Protein AF-A0A935GY63-F1 (afdb_monomer_lite)

Foldseek 3Di:
DDPVVVVVVLVVVLVVQVVVPDDPVNSVLVVLVLVLLVVLVVCCDPPNVDDRPQDDDPQLGNVNLVVDFFPRSQVSPQVSLVVQCPDDDPSVVSSPVPGDPRPGTPDPDDPDDPDFKDKFFDCDAPHDADDPPRHDDPVSCPVVCVQCPPVDNVPHDWCDDPVRQVTRIDMDGPVRQVPDDVSDPPDDRDDHPVVVDVVPDDDPVVVVVRVVRVVVVVVVVVVVVVVVVVVVVVVD

Structure (mmCIF, N/CA/C/O backbone):
data_AF-A0A935GY63-F1
#
_entry.id   AF-A0A935GY63-F1
#
loop_
_atom_site.group_PDB
_atom_site.id
_atom_site.type_symbol
_atom_site.label_atom_id
_atom_site.label_alt_id
_atom_site.label_comp_id
_atom_site.label_asym_id
_atom_site.label_entity_id
_atom_site.label_seq_id
_atom_site.pdbx_PDB_ins_code
_atom_site.Cartn_x
_atom_site.Cartn_y
_atom_site.Cartn_z
_atom_site.occupancy
_atom_site.B_iso_or_equiv
_atom_site.auth_seq_id
_atom_site.auth_comp_id
_atom_site.auth_asym_id
_atom_site.auth_atom_id
_atom_site.pdbx_PDB_model_num
ATOM 1 N N . MET A 1 1 ? -7.813 -18.257 29.165 1.00 52.38 1 MET A N 1
ATOM 2 C CA . MET A 1 1 ? -6.897 -17.808 28.090 1.00 52.38 1 MET A CA 1
ATOM 3 C C . MET A 1 1 ? -5.517 -17.617 28.694 1.00 52.38 1 MET A C 1
ATOM 5 O O . MET A 1 1 ? -5.443 -17.049 29.773 1.00 52.38 1 MET A O 1
ATOM 9 N N . ASN A 1 2 ? -4.458 -18.117 28.053 1.00 83.12 2 ASN A N 1
ATOM 10 C CA . ASN A 1 2 ? -3.075 -17.917 28.500 1.00 83.12 2 ASN A CA 1
ATOM 11 C C . ASN A 1 2 ? -2.562 -16.557 27.985 1.00 83.12 2 ASN A C 1
ATOM 13 O O . ASN A 1 2 ? -2.803 -16.222 26.823 1.00 83.12 2 ASN A O 1
ATOM 17 N N . SER A 1 3 ? -1.858 -15.791 28.822 1.00 76.19 3 SER A N 1
ATOM 18 C CA . SER A 1 3 ? -1.257 -14.495 28.476 1.00 76.19 3 SER A CA 1
ATOM 19 C C . SER A 1 3 ? -0.388 -14.570 27.218 1.00 76.19 3 SER A C 1
ATOM 21 O O . SER A 1 3 ? -0.461 -13.683 26.370 1.00 76.19 3 SER A O 1
ATOM 23 N N . ALA A 1 4 ? 0.351 -15.670 27.034 1.00 80.50 4 ALA A N 1
ATOM 24 C CA . ALA A 1 4 ? 1.165 -15.898 25.839 1.00 80.50 4 ALA A CA 1
ATOM 25 C C . ALA A 1 4 ? 0.331 -15.883 24.543 1.00 80.50 4 ALA A C 1
ATOM 27 O O . ALA A 1 4 ? 0.737 -15.301 23.542 1.00 80.50 4 ALA A O 1
ATOM 28 N N . THR A 1 5 ? -0.877 -16.454 24.572 1.00 83.38 5 THR A N 1
ATOM 29 C CA . THR A 1 5 ? -1.778 -16.496 23.411 1.00 83.38 5 THR A CA 1
ATOM 30 C C . THR A 1 5 ? -2.315 -15.109 23.051 1.00 83.38 5 THR A C 1
ATOM 32 O O . THR A 1 5 ? -2.510 -14.815 21.875 1.00 83.38 5 THR A O 1
ATOM 35 N N . ILE A 1 6 ? -2.555 -14.246 24.043 1.00 79.50 6 ILE A N 1
ATOM 36 C CA . ILE A 1 6 ? -3.022 -12.870 23.814 1.00 79.50 6 ILE A CA 1
ATOM 37 C C . ILE A 1 6 ? -1.896 -12.031 23.210 1.00 79.50 6 ILE A C 1
ATOM 39 O O . ILE A 1 6 ? -2.112 -11.366 22.200 1.00 79.50 6 ILE A O 1
ATOM 43 N N . VAL A 1 7 ? -0.689 -12.122 23.775 1.00 77.88 7 VAL A N 1
ATOM 44 C CA . VAL A 1 7 ? 0.498 -11.429 23.252 1.00 77.88 7 VAL A CA 1
ATOM 45 C C . VAL A 1 7 ? 0.754 -11.826 21.802 1.00 77.88 7 VAL A C 1
ATOM 47 O O . VAL A 1 7 ? 0.967 -10.960 20.961 1.00 77.88 7 VAL A O 1
ATOM 50 N N . GLN A 1 8 ? 0.659 -13.117 21.487 1.00 77.00 8 GLN A N 1
ATOM 51 C CA . GLN A 1 8 ? 0.871 -13.599 20.126 1.00 77.00 8 GLN A CA 1
ATOM 52 C C . GLN A 1 8 ? -0.201 -13.096 19.149 1.00 77.00 8 GLN A C 1
ATOM 54 O O . GLN A 1 8 ? 0.125 -12.721 18.027 1.00 77.00 8 GLN A O 1
ATOM 59 N N . LYS A 1 9 ? -1.468 -13.008 19.576 1.00 77.19 9 LYS A N 1
ATOM 60 C CA . LYS A 1 9 ? -2.530 -12.394 18.762 1.00 77.19 9 LYS A CA 1
ATOM 61 C C . LYS A 1 9 ? -2.261 -10.914 18.491 1.00 77.19 9 LYS A C 1
ATOM 63 O O . LYS A 1 9 ? -2.368 -10.491 17.345 1.00 77.19 9 LYS A O 1
ATOM 68 N N . LEU A 1 10 ? -1.889 -10.149 19.517 1.00 79.62 10 LEU A N 1
ATOM 69 C CA . LEU A 1 10 ? -1.555 -8.729 19.369 1.00 79.62 10 LEU A CA 1
ATOM 70 C C . LEU A 1 10 ? -0.348 -8.527 18.447 1.00 79.62 10 LEU A C 1
ATOM 72 O O . LEU A 1 10 ? -0.366 -7.631 17.611 1.00 79.62 10 LEU A O 1
ATOM 76 N N . TRP A 1 11 ? 0.669 -9.382 18.552 1.00 77.75 11 TRP A N 1
ATOM 77 C CA . TRP A 1 11 ? 1.828 -9.346 17.661 1.00 77.75 11 TRP A CA 1
ATOM 78 C C . TRP A 1 11 ? 1.468 -9.639 16.205 1.00 77.75 11 TRP A C 1
ATOM 80 O O . TRP A 1 11 ? 1.955 -8.955 15.308 1.00 77.75 11 TRP A O 1
ATOM 90 N N . ASN A 1 12 ? 0.586 -10.609 15.958 1.00 79.06 12 ASN A N 1
ATOM 91 C CA . ASN A 1 12 ? 0.153 -10.931 14.600 1.00 79.06 12 ASN A CA 1
ATOM 92 C C . ASN A 1 12 ? -0.565 -9.747 13.935 1.00 79.06 12 ASN A C 1
ATOM 94 O O . ASN A 1 12 ? -0.265 -9.437 12.787 1.00 79.06 12 ASN A O 1
ATOM 98 N N . TYR A 1 13 ? -1.454 -9.051 14.653 1.00 80.12 13 TYR A N 1
ATOM 99 C CA . TYR A 1 13 ? -2.113 -7.851 14.121 1.00 80.12 13 TYR A CA 1
ATOM 100 C C . TYR A 1 13 ? -1.140 -6.689 13.910 1.00 80.12 13 TYR A C 1
ATOM 102 O O . TYR A 1 13 ? -1.221 -6.011 12.888 1.00 80.12 13 TYR A O 1
ATOM 110 N N . CYS A 1 14 ? -0.190 -6.494 14.830 1.00 79.56 14 CYS A N 1
ATOM 111 C CA . CYS A 1 14 ? 0.855 -5.483 14.681 1.00 79.56 14 CYS A CA 1
ATOM 112 C C . CYS A 1 14 ? 1.678 -5.696 13.406 1.00 79.56 14 CYS A C 1
ATOM 114 O O . CYS A 1 14 ? 1.976 -4.731 12.712 1.00 79.56 14 CYS A O 1
ATOM 116 N N . ASN A 1 15 ? 2.040 -6.945 13.090 1.00 75.12 15 ASN A N 1
ATOM 117 C CA . ASN A 1 15 ? 2.813 -7.253 11.886 1.00 75.12 15 ASN A CA 1
ATOM 118 C C . ASN A 1 15 ? 2.034 -6.906 10.612 1.00 75.12 15 ASN A C 1
ATOM 120 O O . ASN A 1 15 ? 2.590 -6.253 9.740 1.00 75.12 15 ASN A O 1
ATOM 124 N N . VAL A 1 16 ? 0.747 -7.266 10.544 1.00 78.94 16 VAL A N 1
ATOM 125 C CA . VAL A 1 16 ? -0.109 -6.943 9.388 1.00 78.94 16 VAL A CA 1
ATOM 126 C C . VAL A 1 16 ? -0.205 -5.431 9.179 1.00 78.94 16 VAL A C 1
ATOM 128 O O . VAL A 1 16 ? 0.023 -4.945 8.080 1.00 78.94 16 VAL A O 1
ATOM 131 N N . LEU A 1 17 ? -0.481 -4.672 10.243 1.00 79.38 17 LEU A N 1
ATOM 132 C CA . LEU A 1 17 ? -0.617 -3.215 10.145 1.00 79.38 17 LEU A CA 1
ATOM 133 C C . LEU A 1 17 ? 0.713 -2.515 9.849 1.00 79.38 17 LEU A C 1
ATOM 135 O O . LEU A 1 17 ? 0.730 -1.478 9.188 1.00 79.38 17 LEU A O 1
ATOM 139 N N . ARG A 1 18 ? 1.831 -3.079 10.312 1.00 75.69 18 ARG A N 1
ATOM 140 C CA . ARG A 1 18 ? 3.169 -2.593 9.969 1.00 75.69 18 ARG A CA 1
ATOM 141 C C . ARG A 1 18 ? 3.459 -2.755 8.484 1.00 75.69 18 ARG A C 1
ATOM 143 O O . ARG A 1 18 ? 4.036 -1.852 7.885 1.00 75.69 18 ARG A O 1
ATOM 150 N N . ASP A 1 19 ? 3.058 -3.878 7.900 1.00 74.62 19 ASP A N 1
ATOM 151 C CA . ASP A 1 19 ? 3.220 -4.112 6.466 1.00 74.62 19 ASP A CA 1
ATOM 152 C C . ASP A 1 19 ? 2.350 -3.128 5.641 1.00 74.62 19 ASP A C 1
ATOM 154 O O . ASP A 1 19 ? 2.748 -2.736 4.546 1.00 74.62 19 ASP A O 1
ATOM 158 N N . ASP A 1 20 ? 1.249 -2.622 6.218 1.00 70.94 20 ASP A N 1
ATOM 159 C CA . ASP A 1 20 ? 0.422 -1.518 5.689 1.00 70.94 20 ASP A CA 1
ATOM 160 C C . ASP A 1 20 ? 0.958 -0.100 6.032 1.00 70.94 20 ASP A C 1
ATOM 162 O O . ASP A 1 20 ? 0.299 0.915 5.776 1.00 70.94 20 ASP A O 1
ATOM 166 N N . GLY A 1 21 ? 2.164 -0.001 6.603 1.00 77.06 21 GLY A N 1
ATOM 167 C CA . GLY A 1 21 ? 2.875 1.259 6.853 1.00 77.06 21 GLY A CA 1
ATOM 168 C C . GLY A 1 21 ? 2.685 1.880 8.242 1.00 77.06 21 GLY A C 1
ATOM 169 O O . GLY A 1 21 ? 3.182 2.981 8.478 1.00 77.06 21 GLY A O 1
ATOM 170 N N . MET A 1 22 ? 2.004 1.209 9.177 1.00 84.44 22 MET A N 1
ATOM 171 C CA . MET A 1 22 ? 1.833 1.701 10.551 1.00 84.44 22 MET A CA 1
ATOM 172 C C . MET A 1 22 ? 3.095 1.471 11.399 1.00 84.44 22 MET A C 1
ATOM 174 O O . MET A 1 22 ? 3.629 0.362 11.460 1.00 84.44 22 MET A O 1
ATOM 178 N N . SER A 1 23 ? 3.566 2.495 12.120 1.00 86.56 23 SER A N 1
ATOM 179 C CA . SER A 1 23 ? 4.679 2.314 13.059 1.00 86.56 23 SER A CA 1
ATOM 180 C C . SER A 1 23 ? 4.245 1.534 14.310 1.00 86.56 23 SER A C 1
ATOM 182 O O . SER A 1 23 ? 3.070 1.507 14.675 1.00 86.56 23 SER A O 1
ATOM 184 N N . TYR A 1 24 ? 5.194 0.921 15.028 1.00 83.12 24 TYR A N 1
ATOM 185 C CA . TYR A 1 24 ? 4.882 0.245 16.298 1.00 83.12 24 TYR A CA 1
ATOM 186 C C . TYR A 1 24 ? 4.292 1.212 17.340 1.00 83.12 24 TYR A C 1
ATOM 188 O O . TYR A 1 24 ? 3.395 0.837 18.093 1.00 83.12 24 TYR A O 1
ATOM 196 N N . GLY A 1 25 ? 4.776 2.460 17.368 1.00 87.25 25 GLY A N 1
ATOM 197 C CA . GLY A 1 25 ? 4.253 3.501 18.254 1.00 87.25 25 GLY A CA 1
ATOM 198 C C . GLY A 1 25 ? 2.790 3.820 17.948 1.00 87.25 25 GLY A C 1
ATOM 199 O O . GLY A 1 25 ? 1.959 3.777 18.854 1.00 87.25 25 GLY A O 1
ATOM 200 N N . ASP A 1 26 ? 2.470 4.029 16.668 1.00 89.00 26 ASP A N 1
ATOM 201 C CA . ASP A 1 26 ? 1.095 4.273 16.219 1.00 89.00 26 ASP A CA 1
ATOM 202 C C . ASP A 1 26 ? 0.190 3.070 16.524 1.00 89.00 26 ASP A C 1
ATOM 204 O O . ASP A 1 26 ? -0.928 3.242 17.001 1.00 89.00 26 ASP A O 1
ATOM 208 N N . TYR A 1 27 ? 0.676 1.839 16.325 1.00 87.19 27 TYR A N 1
ATOM 209 C CA . TYR A 1 27 ? -0.084 0.629 16.647 1.00 87.19 27 TYR A CA 1
ATOM 210 C C . TYR A 1 27 ? -0.472 0.563 18.128 1.00 87.19 27 TYR A C 1
ATOM 212 O O . TYR A 1 27 ? -1.633 0.309 18.456 1.00 87.19 27 TYR A O 1
ATOM 220 N N . VAL A 1 28 ? 0.484 0.804 19.030 1.00 88.31 28 VAL A N 1
ATOM 221 C CA . VAL A 1 28 ? 0.224 0.803 20.477 1.00 88.31 28 VAL A CA 1
ATOM 222 C C . VAL A 1 28 ? -0.749 1.920 20.857 1.00 88.31 28 VAL A C 1
ATOM 224 O O . VAL A 1 28 ? -1.636 1.693 21.683 1.00 88.31 28 VAL A O 1
ATOM 227 N N . GLU A 1 29 ? -0.635 3.095 20.239 1.00 90.19 29 GLU A N 1
ATOM 228 C CA . GLU A 1 29 ? -1.560 4.214 20.439 1.00 90.19 29 GLU A CA 1
ATOM 229 C C . GLU A 1 29 ? -2.996 3.841 20.022 1.00 90.19 29 GLU A C 1
ATOM 231 O O . GLU A 1 29 ? -3.915 3.910 20.844 1.00 90.19 29 GLU A O 1
ATOM 236 N N . GLN A 1 30 ? -3.193 3.336 18.797 1.00 91.19 30 GLN A N 1
ATOM 237 C CA . GLN A 1 30 ? -4.517 2.928 18.303 1.00 91.19 30 GLN A CA 1
ATOM 238 C C . GLN A 1 30 ? -5.116 1.783 19.125 1.00 91.19 30 GLN A C 1
ATOM 240 O O . GLN A 1 30 ? -6.302 1.799 19.466 1.00 91.19 30 GLN A O 1
ATOM 245 N N . LEU A 1 31 ? -4.294 0.796 19.491 1.00 90.44 31 LEU A N 1
ATOM 246 C CA . LEU A 1 31 ? -4.718 -0.305 20.348 1.00 90.44 31 LEU A CA 1
ATOM 247 C C . LEU A 1 31 ? -5.168 0.207 21.721 1.00 90.44 31 LEU A C 1
ATOM 249 O O . LEU A 1 31 ? -6.168 -0.272 22.249 1.00 90.44 31 LEU A O 1
ATOM 253 N N . THR A 1 32 ? -4.473 1.196 22.284 1.00 90.75 32 THR A N 1
ATOM 254 C CA . THR A 1 32 ? -4.827 1.795 23.578 1.00 90.75 32 THR A CA 1
ATOM 255 C C . THR A 1 32 ? -6.200 2.463 23.521 1.00 90.75 32 THR A C 1
ATOM 257 O O . THR A 1 32 ? -7.024 2.232 24.408 1.00 90.75 32 THR A O 1
ATOM 260 N N . TYR A 1 33 ? -6.491 3.221 22.460 1.00 92.88 33 TYR A N 1
ATOM 261 C CA . TYR A 1 33 ? -7.804 3.839 22.261 1.00 92.88 33 TYR A CA 1
ATOM 262 C C . TYR A 1 33 ? -8.919 2.801 22.141 1.00 92.88 33 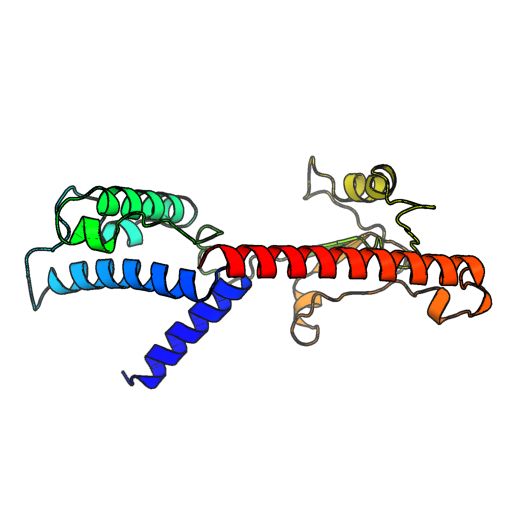TYR A C 1
ATOM 264 O O . TYR A 1 33 ? -9.913 2.870 22.867 1.00 92.88 33 TYR A O 1
ATOM 272 N N . LEU A 1 34 ? -8.741 1.797 21.280 1.00 92.00 34 LEU A N 1
ATOM 273 C CA . LEU A 1 34 ? -9.730 0.737 21.079 1.00 92.00 34 LEU A CA 1
ATOM 274 C C . LEU A 1 34 ? -9.955 -0.088 22.351 1.00 92.00 34 LEU A C 1
ATOM 276 O O . LEU A 1 34 ? -11.099 -0.394 22.690 1.00 92.00 34 LEU A O 1
ATOM 280 N N . LEU A 1 35 ? -8.891 -0.408 23.093 1.00 90.50 35 LEU A N 1
ATOM 281 C CA . LEU A 1 35 ? -8.996 -1.101 24.376 1.00 90.50 35 LEU A CA 1
ATOM 282 C C . LEU A 1 35 ? -9.742 -0.261 25.405 1.00 90.50 35 LEU A C 1
ATOM 284 O O . LEU A 1 35 ? -10.589 -0.802 26.111 1.00 90.50 35 LEU A O 1
ATOM 288 N N . PHE A 1 36 ? -9.487 1.046 25.472 1.00 91.38 36 PHE A N 1
ATOM 289 C CA . PHE A 1 36 ? -10.216 1.926 26.378 1.00 91.38 36 PHE A CA 1
ATOM 290 C C . PHE A 1 36 ? -11.718 1.926 26.070 1.00 91.38 36 PHE A C 1
ATOM 292 O O . PHE A 1 36 ? -12.531 1.736 26.977 1.00 91.38 36 PHE A O 1
ATOM 299 N N . LEU A 1 37 ? -12.090 2.065 24.792 1.00 89.94 37 LEU A N 1
ATOM 300 C CA . LEU A 1 37 ? -13.485 2.003 24.347 1.00 89.94 37 LEU A CA 1
ATOM 301 C C . LEU A 1 37 ? -14.126 0.653 24.682 1.00 89.94 37 LEU A C 1
ATOM 303 O O . LEU A 1 37 ? -15.223 0.609 25.242 1.00 89.94 37 LEU A O 1
ATOM 307 N N . LYS A 1 38 ? -13.424 -0.453 24.408 1.00 90.25 38 LYS A N 1
ATOM 308 C CA . LYS A 1 38 ? -13.911 -1.800 24.719 1.00 90.25 38 LYS A CA 1
ATOM 309 C C . LYS A 1 38 ? -14.070 -2.019 26.219 1.00 90.25 38 LYS A C 1
ATOM 311 O O . LYS A 1 38 ? -15.049 -2.627 26.639 1.00 90.25 38 LYS A O 1
ATOM 316 N N . MET A 1 39 ? -13.127 -1.540 27.027 1.00 89.25 39 MET A N 1
ATOM 317 C CA . MET A 1 39 ? -13.174 -1.646 28.485 1.00 89.25 39 MET A CA 1
ATOM 318 C C . MET A 1 39 ? -14.311 -0.816 29.081 1.00 89.25 39 MET A C 1
ATOM 320 O O . MET A 1 39 ? -14.962 -1.270 30.022 1.00 89.25 39 MET A O 1
ATOM 324 N N . ALA A 1 40 ? -14.553 0.387 28.553 1.00 87.19 40 ALA A N 1
ATOM 325 C CA . ALA A 1 40 ? -15.689 1.215 28.947 1.00 87.19 40 ALA A CA 1
ATOM 326 C C . ALA A 1 40 ? -17.020 0.499 28.662 1.00 87.19 40 ALA A C 1
ATOM 328 O O . ALA A 1 40 ? -17.887 0.454 29.534 1.00 87.19 40 ALA A O 1
ATOM 329 N N . ASP A 1 41 ? -17.135 -0.124 27.487 1.00 88.44 41 ASP A N 1
ATOM 330 C CA . ASP A 1 41 ? -18.283 -0.943 27.096 1.00 88.44 41 ASP A CA 1
ATOM 331 C C . ASP A 1 41 ? -18.458 -2.171 28.004 1.00 88.44 41 ASP A C 1
ATOM 333 O O . ASP A 1 41 ? -19.505 -2.299 28.630 1.00 88.44 41 ASP A O 1
ATOM 337 N N . GLU A 1 42 ? -17.423 -3.002 28.197 1.00 88.31 42 GLU A N 1
ATOM 338 C CA . GLU A 1 42 ? -17.474 -4.180 29.092 1.00 88.31 42 GLU A CA 1
ATOM 339 C C . GLU A 1 42 ? -17.941 -3.816 30.507 1.00 88.31 42 GLU A C 1
ATOM 341 O O . GLU A 1 42 ? -18.800 -4.483 31.076 1.00 88.31 42 GLU A O 1
ATOM 346 N N . ARG A 1 43 ? -17.412 -2.727 31.082 1.00 87.25 43 ARG A N 1
ATOM 347 C CA . ARG A 1 43 ? -17.782 -2.281 32.436 1.00 87.25 43 ARG A CA 1
ATOM 348 C C . ARG A 1 43 ? -19.223 -1.793 32.531 1.00 87.25 43 ARG A C 1
ATOM 350 O O . ARG A 1 43 ? -19.802 -1.858 33.616 1.00 87.25 43 ARG A O 1
ATOM 357 N N . SER A 1 44 ? -19.780 -1.291 31.432 1.00 85.88 44 SER A N 1
ATOM 358 C CA . SER A 1 44 ? -21.178 -0.862 31.370 1.00 85.88 44 SER A CA 1
ATOM 359 C C . SER A 1 44 ? -22.159 -2.031 31.264 1.00 85.88 44 SER A C 1
ATOM 361 O O . SER A 1 44 ? -23.320 -1.891 31.643 1.00 85.88 44 SER A O 1
ATOM 363 N N . GLN A 1 45 ? -21.686 -3.195 30.813 1.00 82.44 45 GLN A N 1
ATOM 364 C CA . GLN A 1 45 ? -22.483 -4.408 30.682 1.00 82.44 45 GLN A CA 1
ATOM 365 C C . GLN A 1 45 ? -22.488 -5.240 31.984 1.00 82.44 45 GLN A C 1
ATOM 367 O O . GLN A 1 45 ? -21.643 -5.055 32.875 1.00 82.44 45 GLN A O 1
ATOM 372 N N . PRO A 1 46 ? -23.442 -6.178 32.137 1.00 81.75 46 PRO A N 1
ATOM 373 C CA . PRO A 1 46 ? -23.392 -7.177 33.200 1.00 81.75 46 PRO A CA 1
ATOM 374 C C . PRO A 1 46 ? -22.088 -7.993 33.133 1.00 81.75 46 PRO A C 1
ATOM 376 O O . PRO A 1 46 ? -21.658 -8.346 32.036 1.00 81.75 46 PRO A O 1
ATOM 379 N N . PRO A 1 47 ? -21.468 -8.351 34.274 1.00 84.44 47 PRO A N 1
ATOM 380 C CA . PRO A 1 47 ? -21.969 -8.252 35.651 1.00 84.44 47 PRO A CA 1
ATOM 381 C C . PRO A 1 47 ? -21.719 -6.910 36.357 1.00 84.44 47 PRO A C 1
ATOM 383 O O . PRO A 1 47 ? -22.236 -6.710 37.454 1.00 84.44 47 PRO A O 1
ATOM 386 N N . TRP A 1 48 ? -20.929 -5.999 35.784 1.00 83.38 48 TRP A N 1
ATOM 387 C CA . TRP A 1 48 ? -20.480 -4.796 36.498 1.00 83.38 48 TRP A CA 1
ATOM 388 C C . TRP A 1 48 ? -21.511 -3.668 36.488 1.00 83.38 48 TRP A C 1
ATOM 390 O O . TRP A 1 48 ? -21.661 -2.997 37.507 1.00 83.38 48 TRP A O 1
ATOM 400 N N . SER A 1 49 ? -22.226 -3.483 35.370 1.00 84.94 49 SER A N 1
ATOM 401 C CA . SER A 1 49 ? -23.301 -2.485 35.203 1.00 84.94 49 SER A CA 1
ATOM 402 C C . SER A 1 49 ? -22.918 -1.074 35.681 1.00 84.94 49 SER A C 1
ATOM 404 O O . SER A 1 49 ? -23.717 -0.368 36.298 1.00 84.94 49 SER A O 1
ATOM 406 N N . GLN A 1 50 ? -21.663 -0.673 35.460 1.00 84.56 50 GLN A N 1
ATOM 407 C CA . GLN A 1 50 ? -21.147 0.619 35.906 1.00 84.56 50 GLN A CA 1
ATOM 408 C C . GLN A 1 50 ? -21.537 1.736 34.929 1.00 84.56 50 GLN A C 1
ATOM 410 O O . GLN A 1 50 ? -21.644 1.492 33.727 1.00 84.56 50 GLN A O 1
ATOM 415 N N . PRO A 1 51 ? -21.691 2.986 35.402 1.00 77.25 51 PRO A N 1
ATOM 416 C CA . PRO A 1 51 ? -21.834 4.127 34.508 1.00 77.25 51 PRO A CA 1
ATOM 417 C C . PRO A 1 51 ? -20.643 4.198 33.546 1.00 77.25 51 PRO A C 1
ATOM 419 O O . PRO A 1 51 ? -19.489 4.166 33.986 1.00 77.25 51 PRO A O 1
ATOM 422 N N . SER A 1 52 ? -20.919 4.280 32.242 1.00 75.81 52 SER A N 1
ATOM 423 C CA . SER A 1 52 ? -19.859 4.409 31.242 1.00 75.81 52 SER A CA 1
ATOM 424 C C . SER A 1 52 ? -19.054 5.688 31.507 1.00 75.81 52 SER A C 1
ATOM 426 O O . SER A 1 52 ? -19.650 6.755 31.675 1.00 75.81 52 SER A O 1
ATOM 428 N N . PRO A 1 53 ? -17.710 5.613 31.541 1.00 70.44 53 PRO A N 1
ATOM 429 C CA . PRO A 1 53 ? -16.857 6.778 31.733 1.00 70.44 53 PRO A CA 1
ATOM 430 C C . PRO A 1 53 ? -16.809 7.690 30.505 1.00 70.44 53 PRO A C 1
ATOM 432 O O . PRO A 1 53 ? -16.187 8.740 30.601 1.00 70.44 53 PRO A O 1
ATOM 435 N N . ILE A 1 54 ? -17.408 7.291 29.376 1.00 72.69 54 ILE A N 1
ATOM 436 C CA . ILE A 1 54 ? -17.512 8.087 28.150 1.00 72.69 54 ILE A CA 1
ATOM 437 C C . ILE A 1 54 ? -18.739 9.005 28.291 1.00 72.69 54 ILE A C 1
ATOM 439 O O . ILE A 1 54 ? -19.872 8.521 28.193 1.00 72.69 54 ILE A O 1
ATOM 443 N N . PRO A 1 55 ? -18.551 10.308 28.572 1.00 62.88 55 PRO A N 1
ATOM 444 C CA . PRO A 1 55 ? -19.652 11.221 28.787 1.00 62.88 55 PRO A CA 1
ATOM 445 C C . PRO A 1 55 ? -20.113 11.770 27.430 1.00 62.88 55 PRO A C 1
ATOM 447 O O . PRO A 1 55 ? -19.391 12.540 26.816 1.00 62.88 55 PRO A O 1
ATOM 450 N N . LEU A 1 56 ? -21.350 11.433 27.031 1.00 55.25 56 LEU A N 1
ATOM 451 C CA . LEU A 1 56 ? -22.148 12.083 25.961 1.00 55.25 56 LEU A CA 1
ATOM 452 C C . LEU A 1 56 ? -21.713 11.774 24.500 1.00 55.25 56 LEU A C 1
ATOM 454 O O . LEU A 1 56 ? -20.573 11.390 24.272 1.00 55.25 56 LEU A O 1
ATOM 458 N N . PRO A 1 57 ? -22.548 12.047 23.462 1.00 56.44 57 PRO A N 1
ATOM 459 C CA . PRO A 1 57 ? -23.938 11.644 23.182 1.00 56.44 57 PRO A CA 1
ATOM 460 C C . PRO A 1 57 ? -24.014 10.241 22.511 1.00 56.44 57 PRO A C 1
ATOM 462 O O . PRO A 1 57 ? -22.992 9.640 22.200 1.00 56.44 57 PRO A O 1
ATOM 465 N N . LYS A 1 58 ? -25.219 9.690 22.264 1.00 65.00 58 LYS A N 1
ATOM 466 C CA . LYS A 1 58 ? -25.391 8.381 21.586 1.00 65.00 58 LYS A CA 1
ATOM 467 C C . LYS A 1 58 ? -24.583 8.314 20.277 1.00 65.00 58 LYS A C 1
ATOM 469 O O . LYS A 1 58 ? -24.771 9.175 19.421 1.00 65.00 58 LYS A O 1
ATOM 474 N N . GLY A 1 59 ? -23.780 7.262 20.097 1.00 77.88 59 GLY A N 1
ATOM 475 C CA . GLY A 1 59 ? -23.207 6.907 18.794 1.00 77.88 59 GLY A CA 1
ATOM 476 C C . GLY A 1 59 ? -21.694 7.057 18.620 1.00 77.88 59 GLY A C 1
ATOM 477 O O . GLY A 1 59 ? -21.259 6.906 17.491 1.00 77.88 59 GLY A O 1
ATOM 478 N N . PHE A 1 60 ? -20.906 7.315 19.668 1.00 86.94 60 PHE A N 1
ATOM 479 C CA . PHE A 1 60 ? -19.426 7.291 19.624 1.00 86.94 60 PHE A CA 1
ATOM 480 C C . PHE A 1 60 ? -18.834 6.274 20.619 1.00 86.94 60 PHE A C 1
ATOM 482 O O . PHE A 1 60 ? -17.768 6.468 21.198 1.00 86.94 60 PHE A O 1
ATOM 489 N N . ASP A 1 61 ? -19.579 5.199 20.869 1.00 87.44 61 ASP A N 1
ATOM 490 C CA . ASP A 1 61 ? -19.234 4.105 21.773 1.00 87.44 61 ASP A CA 1
ATOM 491 C C . ASP A 1 61 ? -18.761 2.860 21.004 1.00 87.44 61 ASP A C 1
ATOM 493 O O . ASP A 1 61 ? -18.795 2.800 19.772 1.00 87.44 61 ASP A O 1
ATOM 497 N N . TRP A 1 62 ? -18.313 1.839 21.735 1.00 90.75 62 TRP A N 1
ATOM 498 C CA . TRP A 1 62 ? -17.865 0.587 21.129 1.00 90.75 62 TRP A CA 1
ATOM 499 C C . TRP A 1 62 ? -18.931 -0.076 20.226 1.00 90.75 62 TRP A C 1
ATOM 501 O O . TRP A 1 62 ? -18.590 -0.445 19.099 1.00 90.75 62 TRP A O 1
ATOM 511 N N . PRO A 1 63 ? -20.219 -0.174 20.623 1.00 90.19 63 PRO A N 1
ATOM 512 C CA . PRO A 1 63 ? -21.266 -0.680 19.733 1.00 90.19 63 PRO A CA 1
ATOM 513 C C . PRO A 1 63 ? -21.413 0.110 18.427 1.00 90.19 63 PRO A C 1
ATOM 515 O O . PRO A 1 63 ? -21.632 -0.491 17.376 1.00 90.19 63 PRO A O 1
ATOM 518 N N . SER A 1 64 ? -21.270 1.439 18.461 1.00 90.06 64 SER A N 1
ATOM 519 C CA . SER A 1 64 ? -21.361 2.267 17.254 1.00 90.06 64 SER A CA 1
ATOM 520 C C . SER A 1 64 ? -20.247 1.988 16.243 1.00 90.06 64 SER A C 1
ATOM 522 O O . SER A 1 64 ? -20.507 2.032 15.041 1.00 90.06 64 SER A O 1
ATOM 524 N N . LEU A 1 65 ? -19.039 1.648 16.714 1.00 90.00 65 LEU A N 1
ATOM 525 C CA . LEU A 1 65 ? -17.933 1.219 15.855 1.00 90.00 65 LEU A CA 1
ATOM 526 C C . LEU A 1 65 ? -18.245 -0.134 15.214 1.00 90.00 65 LEU A C 1
ATOM 528 O O . LEU A 1 65 ? -18.121 -0.278 14.004 1.00 90.00 65 LEU A O 1
ATOM 532 N N . LEU A 1 66 ? -18.727 -1.105 15.994 1.00 89.25 66 LEU A N 1
ATOM 533 C CA . LEU A 1 66 ? -19.078 -2.432 15.472 1.00 89.25 66 LEU A CA 1
ATOM 534 C C . LEU A 1 66 ? -20.227 -2.412 14.452 1.00 89.25 66 LEU A C 1
ATOM 536 O O . LEU A 1 66 ? -20.356 -3.340 13.658 1.00 89.25 66 LEU A O 1
ATOM 540 N N . ALA A 1 67 ? -21.064 -1.375 14.468 1.00 88.69 67 ALA A N 1
ATOM 541 C CA . ALA A 1 67 ? -22.163 -1.202 13.523 1.00 88.69 67 ALA A CA 1
ATOM 542 C C . ALA A 1 67 ? -21.729 -0.640 12.151 1.00 88.69 67 ALA A C 1
ATOM 544 O O . ALA A 1 67 ? -22.591 -0.388 11.304 1.00 88.69 67 ALA A O 1
ATOM 545 N N . LYS A 1 68 ? -20.431 -0.385 11.938 1.00 87.81 68 LYS A N 1
ATOM 546 C CA . LYS A 1 68 ? -19.864 0.173 10.702 1.00 87.81 68 LYS A CA 1
ATOM 547 C C . LYS A 1 68 ? -18.783 -0.743 10.130 1.00 87.81 68 LYS A C 1
ATOM 549 O O . LYS A 1 68 ? -18.120 -1.470 10.862 1.00 87.81 68 LYS A O 1
ATOM 554 N N . ASP A 1 69 ? -18.564 -0.646 8.824 1.00 83.56 69 ASP A N 1
ATOM 555 C CA . ASP A 1 69 ? -17.513 -1.342 8.083 1.00 83.56 69 ASP A CA 1
ATOM 556 C C . ASP A 1 69 ? -16.862 -0.426 7.027 1.00 83.56 69 ASP A C 1
ATOM 558 O O . ASP A 1 69 ? -17.346 0.676 6.751 1.00 83.56 69 ASP A O 1
ATOM 562 N N . GLY A 1 70 ? -15.715 -0.857 6.487 1.00 82.56 70 GLY A N 1
ATOM 563 C CA . GLY A 1 70 ? -14.989 -0.157 5.420 1.00 82.56 70 GLY A CA 1
ATOM 564 C C . GLY A 1 70 ? -14.779 1.339 5.685 1.00 82.56 70 GLY A C 1
ATOM 565 O O . GLY A 1 70 ? -14.412 1.745 6.791 1.00 82.56 70 GLY A O 1
ATOM 566 N N . ASP A 1 71 ? -15.036 2.162 4.667 1.00 80.75 71 ASP A N 1
ATOM 567 C CA . ASP A 1 71 ? -14.892 3.625 4.712 1.00 80.75 71 ASP A CA 1
ATOM 568 C C . ASP A 1 71 ? -15.741 4.258 5.821 1.00 80.75 71 ASP A C 1
ATOM 570 O O . ASP A 1 71 ? -15.314 5.198 6.493 1.00 80.75 71 ASP A O 1
ATOM 574 N N . ALA A 1 72 ? -16.943 3.719 6.049 1.00 82.94 72 ALA A N 1
ATOM 575 C CA . ALA A 1 72 ? -17.845 4.231 7.068 1.00 82.94 72 ALA A CA 1
ATOM 576 C C . ALA A 1 72 ? -17.297 3.981 8.478 1.00 82.94 72 ALA A C 1
ATOM 578 O O . ALA A 1 72 ? -17.439 4.846 9.339 1.00 82.94 72 ALA A O 1
ATOM 579 N N . LEU A 1 73 ? -16.651 2.834 8.720 1.00 88.44 73 LEU A N 1
ATOM 580 C CA . LEU A 1 73 ? -15.957 2.560 9.982 1.00 88.44 73 LEU A CA 1
ATOM 581 C C . LEU A 1 73 ? -14.748 3.473 10.157 1.00 88.44 73 LEU A C 1
ATOM 583 O O . LEU A 1 73 ? -14.558 4.034 11.234 1.00 88.44 73 LEU A O 1
ATOM 587 N N . PHE A 1 74 ? -13.951 3.628 9.104 1.00 86.44 74 PHE A N 1
ATOM 588 C CA . PHE A 1 74 ? -12.755 4.461 9.125 1.00 86.44 74 PHE A CA 1
ATOM 589 C C . PHE A 1 74 ? -13.075 5.907 9.519 1.00 86.44 74 PHE A C 1
ATOM 591 O O . PHE A 1 74 ? -12.472 6.469 10.439 1.00 86.44 74 PHE A O 1
ATOM 598 N N . GLU A 1 75 ? -14.075 6.484 8.857 1.00 88.56 75 GLU A N 1
ATOM 599 C CA . GLU A 1 75 ? -14.521 7.848 9.110 1.00 88.56 75 GLU A CA 1
ATOM 600 C C . GLU A 1 75 ? -15.203 7.980 10.478 1.00 88.56 75 GLU A C 1
ATOM 602 O O . GLU A 1 75 ? -14.986 8.953 11.206 1.00 88.56 75 GLU A O 1
ATOM 607 N N . HIS A 1 76 ? -15.993 6.978 10.874 1.00 91.75 76 HIS A N 1
ATOM 608 C CA . HIS A 1 76 ? -16.639 6.962 12.186 1.00 91.75 76 HIS A CA 1
ATOM 609 C C . HIS A 1 76 ? -15.624 6.897 13.328 1.00 91.75 76 HIS A C 1
ATOM 611 O O . HIS A 1 76 ? -15.753 7.616 14.320 1.00 91.75 76 HIS A O 1
ATOM 617 N N . TYR A 1 77 ? -14.575 6.089 13.181 1.00 93.06 77 TYR A N 1
ATOM 618 C CA . TYR A 1 77 ? -13.495 6.001 14.156 1.00 93.06 77 TYR A CA 1
ATOM 619 C C . TYR A 1 77 ? -12.717 7.318 14.259 1.00 93.06 77 TYR A C 1
ATOM 621 O O . TYR A 1 77 ? -12.488 7.797 15.370 1.00 93.06 77 TYR A O 1
ATOM 629 N N . ARG A 1 78 ? -12.409 7.970 13.127 1.00 92.81 78 ARG A N 1
ATOM 630 C CA . ARG A 1 78 ? -11.797 9.312 13.116 1.00 92.81 78 ARG A CA 1
ATOM 631 C C . ARG A 1 78 ? -12.632 10.315 13.915 1.00 92.81 78 ARG A C 1
ATOM 633 O O . ARG A 1 78 ? -12.117 10.951 14.833 1.00 92.81 78 ARG A O 1
ATOM 640 N N . HIS A 1 79 ? -13.929 10.406 13.621 1.00 91.38 79 HIS A N 1
ATOM 641 C CA . HIS A 1 79 ? -14.839 11.288 14.353 1.00 91.38 79 HIS A CA 1
ATOM 642 C C . HIS A 1 79 ? -14.972 10.918 15.834 1.00 91.38 79 HIS A C 1
ATOM 644 O O . HIS A 1 79 ? -15.092 11.807 16.674 1.00 91.38 79 HIS A O 1
ATOM 650 N N . THR A 1 80 ? -14.928 9.627 16.169 1.00 92.00 80 THR A N 1
ATOM 651 C CA . THR A 1 80 ? -14.955 9.151 17.559 1.00 92.00 80 THR A CA 1
ATOM 652 C C . THR A 1 80 ? -13.764 9.701 18.342 1.00 92.00 80 THR A C 1
ATOM 654 O O . THR A 1 80 ? -13.959 10.313 19.390 1.00 92.00 80 THR A O 1
ATOM 657 N N . LEU A 1 81 ? -12.544 9.566 17.814 1.00 92.44 81 LEU A N 1
ATOM 658 C CA . LEU A 1 81 ? -11.336 10.088 18.461 1.00 92.44 81 LEU A CA 1
ATOM 659 C C . LEU A 1 81 ? -11.376 11.613 18.621 1.00 92.44 81 LEU A C 1
ATOM 661 O O . LEU A 1 81 ? -11.064 12.121 19.694 1.00 92.44 81 LEU A O 1
ATOM 665 N N . GLU A 1 82 ? -11.815 12.341 17.592 1.00 90.56 82 GLU A N 1
ATOM 666 C CA . GLU A 1 82 ? -11.931 13.805 17.639 1.00 90.56 82 GLU A CA 1
ATOM 667 C C . GLU A 1 82 ? -12.932 14.277 18.696 1.00 90.56 82 GLU A C 1
ATOM 669 O O . GLU A 1 82 ? -12.655 15.219 19.442 1.00 90.56 82 GLU A O 1
ATOM 674 N N . LYS A 1 83 ? -14.098 13.624 18.781 1.00 88.31 83 LYS A N 1
ATOM 675 C CA . LYS A 1 83 ? -15.126 13.971 19.768 1.00 88.31 83 LYS A CA 1
ATOM 676 C C . LYS A 1 83 ? -14.655 13.690 21.186 1.00 88.31 83 LYS A C 1
ATOM 678 O O . LYS A 1 83 ? -14.782 14.566 22.033 1.00 88.31 83 LYS A O 1
ATOM 683 N N . LEU A 1 84 ? -14.057 12.525 21.426 1.00 89.12 84 LEU A N 1
ATOM 684 C CA . LEU A 1 84 ? -13.522 12.173 22.742 1.00 89.12 84 LEU A CA 1
ATOM 685 C C . LEU A 1 84 ? -12.337 13.063 23.132 1.00 89.12 84 LEU A C 1
ATOM 687 O O . LEU A 1 84 ? -12.232 13.479 24.282 1.00 89.12 84 LEU A O 1
ATOM 691 N N . GLY A 1 85 ? -11.475 13.423 22.182 1.00 89.62 85 GLY A N 1
ATOM 692 C CA . GLY A 1 85 ? -10.358 14.335 22.423 1.00 89.62 85 GLY A CA 1
ATOM 693 C C . GLY A 1 85 ? -10.780 15.768 22.752 1.00 89.62 85 GLY A C 1
ATOM 694 O O . GLY A 1 85 ? -10.016 16.495 23.384 1.00 89.62 85 GLY A O 1
ATOM 695 N N . ALA A 1 86 ? -11.990 16.175 22.355 1.00 88.00 86 ALA A N 1
ATOM 696 C CA . ALA A 1 86 ? -12.567 17.478 22.681 1.00 88.00 86 ALA A CA 1
ATOM 697 C C . ALA A 1 86 ? -13.283 17.514 24.047 1.00 88.00 86 ALA A C 1
ATOM 699 O O . ALA A 1 86 ? -13.646 18.598 24.515 1.00 88.00 86 ALA A O 1
ATOM 700 N N . GLU A 1 87 ? -13.497 16.359 24.686 1.00 86.38 87 GLU A N 1
ATOM 701 C CA . GLU A 1 87 ? -14.153 16.280 25.990 1.00 86.38 87 GLU A CA 1
ATOM 702 C C . GLU A 1 87 ? -13.291 16.862 27.116 1.00 86.38 87 GLU A C 1
ATOM 704 O O . GLU A 1 87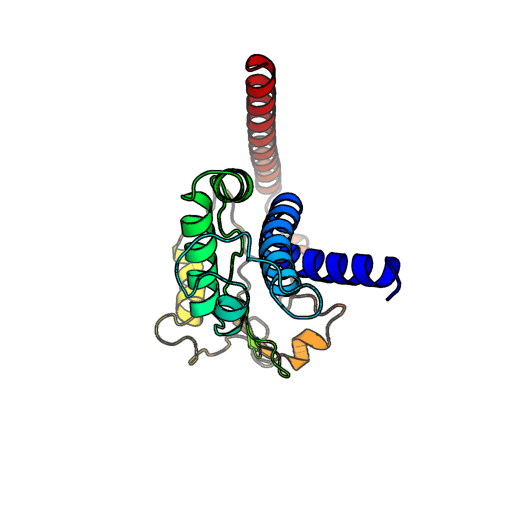 ? -12.072 16.995 27.023 1.00 86.38 87 GLU A O 1
ATOM 709 N N . LYS A 1 88 ? -13.934 17.212 28.232 1.00 84.56 88 LYS A N 1
ATOM 710 C CA . LYS A 1 88 ? -13.234 17.680 29.438 1.00 84.56 88 LYS A CA 1
ATOM 711 C C . LYS A 1 88 ? -12.923 16.521 30.386 1.00 84.56 88 LYS A C 1
ATOM 713 O O . LYS A 1 88 ? -13.549 15.466 30.359 1.00 84.56 88 LYS A O 1
ATOM 718 N N . GLY A 1 89 ? -11.976 16.748 31.294 1.00 85.88 89 GLY A N 1
ATOM 719 C CA . GLY A 1 89 ? -11.619 15.773 32.324 1.00 85.88 89 GLY A CA 1
ATOM 720 C C . GLY A 1 89 ? -10.806 14.603 31.769 1.00 85.88 89 GLY A C 1
ATOM 721 O O . GLY A 1 89 ? -10.006 14.770 30.854 1.00 85.88 89 GLY A O 1
ATOM 722 N N . MET A 1 90 ? -10.983 13.416 32.353 1.00 85.56 90 MET A N 1
ATOM 723 C CA . MET A 1 90 ? -10.141 12.248 32.066 1.00 85.56 90 MET A CA 1
ATOM 724 C C . MET A 1 90 ? -10.177 11.817 30.592 1.00 85.56 90 MET A C 1
ATOM 726 O O . MET A 1 90 ? -9.143 11.439 30.055 1.00 85.56 90 MET A O 1
ATOM 730 N N . ILE A 1 91 ? -11.332 11.895 29.926 1.00 86.19 91 ILE A N 1
ATOM 731 C CA . ILE A 1 91 ? -11.462 11.471 28.523 1.00 86.19 91 ILE A CA 1
ATOM 732 C C . ILE A 1 91 ? -10.656 12.379 27.593 1.00 86.19 91 ILE A C 1
ATOM 734 O O . ILE A 1 91 ? -9.852 11.874 26.814 1.00 86.19 91 ILE A O 1
ATOM 738 N N . GLY A 1 92 ? -10.765 13.700 27.748 1.00 85.19 92 GLY A N 1
ATOM 739 C CA . GLY A 1 92 ? -9.949 14.646 26.983 1.00 85.19 92 GLY A CA 1
ATOM 740 C C . GLY A 1 92 ? -8.447 14.515 27.232 1.00 85.19 92 GLY A C 1
ATOM 741 O O . GLY A 1 92 ? -7.653 14.820 26.350 1.00 85.19 92 GLY A O 1
ATOM 742 N N . LEU A 1 93 ? -8.033 14.033 28.411 1.00 86.94 93 LEU A N 1
ATOM 743 C CA . LEU A 1 93 ? -6.622 13.740 28.688 1.00 86.94 93 LEU A CA 1
ATOM 744 C C . LEU A 1 93 ? -6.133 12.480 27.961 1.00 86.94 93 LEU A C 1
ATOM 746 O O . LEU A 1 93 ? -4.995 12.455 27.508 1.00 86.94 93 LEU A O 1
ATOM 750 N N . ILE A 1 94 ? -6.974 11.447 27.846 1.00 86.69 94 ILE A N 1
ATOM 751 C CA . ILE A 1 94 ? -6.624 10.176 27.189 1.00 86.69 94 ILE A CA 1
ATOM 752 C C . ILE A 1 94 ? -6.640 10.319 25.665 1.00 86.69 94 ILE A C 1
ATOM 754 O O . ILE A 1 94 ? -5.730 9.847 24.992 1.00 86.69 94 ILE A O 1
ATOM 758 N N . PHE A 1 95 ? -7.667 10.975 25.125 1.00 89.44 95 PHE A N 1
ATOM 759 C CA . PHE A 1 95 ? -7.873 11.148 23.684 1.00 89.44 95 PHE A CA 1
ATOM 760 C C . PHE A 1 95 ? -7.372 12.507 23.173 1.00 89.44 95 PHE A C 1
ATOM 762 O O . PHE A 1 95 ? -7.641 12.894 22.036 1.00 89.44 95 PHE A O 1
ATOM 769 N N . GLY A 1 96 ? -6.658 13.265 24.006 1.00 88.62 96 GLY A N 1
ATOM 770 C CA . GLY A 1 96 ? -6.166 14.593 23.659 1.00 88.62 96 GLY A CA 1
ATOM 771 C C . GLY A 1 96 ? -5.251 14.540 22.440 1.00 88.62 96 GLY A C 1
ATOM 772 O O . GLY A 1 96 ? -4.198 13.912 22.483 1.00 88.62 96 GLY A O 1
ATOM 773 N N . LYS A 1 97 ? -5.650 15.219 21.357 1.00 87.69 97 LYS A N 1
ATOM 774 C CA . LYS A 1 97 ? -4.974 15.182 20.042 1.00 87.69 97 LYS A CA 1
ATOM 775 C C . LYS A 1 97 ? -4.897 13.786 19.402 1.00 87.69 97 LYS A C 1
ATOM 777 O O . LYS A 1 97 ? -4.093 13.599 18.491 1.00 87.69 97 LYS A O 1
ATOM 782 N N . ALA A 1 98 ? -5.730 12.839 19.836 1.00 91.38 98 ALA A N 1
ATOM 783 C CA . ALA A 1 98 ? -5.824 11.529 19.209 1.00 91.38 98 ALA A CA 1
ATOM 784 C C . ALA A 1 98 ? -6.154 11.675 17.720 1.00 91.38 98 ALA A C 1
ATOM 786 O O . ALA A 1 98 ? -7.027 12.453 17.329 1.00 91.38 98 ALA A O 1
ATOM 787 N N . GLN A 1 99 ? -5.453 10.913 16.888 1.00 91.06 99 GLN A N 1
ATOM 788 C CA . GLN A 1 99 ? -5.692 10.853 15.452 1.00 91.06 99 GLN A CA 1
ATOM 789 C C . GLN A 1 99 ? -5.843 9.403 15.024 1.00 91.06 99 GLN A C 1
ATOM 791 O O . GLN A 1 99 ? -5.189 8.514 15.568 1.00 91.06 99 GLN A O 1
ATOM 796 N N . ASN A 1 100 ? -6.680 9.175 14.015 1.00 90.25 100 ASN A N 1
ATOM 797 C CA . ASN A 1 100 ? -6.707 7.892 13.337 1.00 90.25 100 ASN A CA 1
ATOM 798 C C . ASN A 1 100 ? -5.403 7.742 12.530 1.00 90.25 100 ASN A C 1
ATOM 800 O O . ASN A 1 100 ? -5.106 8.584 11.682 1.00 90.25 100 ASN A O 1
ATOM 804 N N . LYS A 1 101 ? -4.630 6.692 12.824 1.00 89.62 101 LYS A N 1
ATOM 805 C CA . LYS A 1 101 ? -3.376 6.348 12.130 1.00 89.62 101 LYS A CA 1
ATOM 806 C C . LYS A 1 101 ? -3.515 5.150 11.186 1.00 89.62 101 LYS A C 1
ATOM 808 O O . LYS A 1 101 ? -2.524 4.716 10.610 1.00 89.62 101 LYS A O 1
ATOM 813 N N . PHE A 1 102 ? -4.716 4.590 11.036 1.00 84.31 102 PHE A N 1
ATOM 814 C CA . PHE A 1 102 ? -4.975 3.586 10.010 1.00 84.31 102 PHE A CA 1
ATOM 815 C C . PHE A 1 102 ? -4.878 4.249 8.627 1.00 84.31 102 PHE A C 1
ATOM 817 O O . PHE A 1 102 ? -5.407 5.340 8.426 1.00 84.31 102 PHE A O 1
ATOM 824 N N . SER A 1 103 ? -4.184 3.603 7.689 1.00 75.88 103 SER A N 1
ATOM 825 C CA . SER A 1 103 ? -3.956 4.135 6.335 1.00 75.88 103 SER A CA 1
ATOM 826 C C . SER A 1 103 ? -5.083 3.792 5.359 1.00 75.88 103 SER A C 1
ATOM 828 O O . SER A 1 103 ? -5.385 4.576 4.465 1.00 75.88 103 SER A O 1
ATOM 830 N N . ASP A 1 104 ? -5.694 2.618 5.522 1.00 71.06 104 ASP A N 1
ATOM 831 C CA . ASP A 1 104 ? -6.727 2.078 4.635 1.00 71.06 104 ASP A CA 1
ATOM 832 C C . ASP A 1 104 ? -7.946 1.689 5.493 1.00 71.06 104 ASP A C 1
ATOM 834 O O . ASP A 1 104 ? -7.770 1.115 6.579 1.00 71.06 104 ASP A O 1
ATOM 838 N N . PRO A 1 105 ? -9.182 2.006 5.074 1.00 67.50 105 PRO A N 1
ATOM 839 C CA . PRO A 1 105 ? -10.373 1.402 5.646 1.00 67.50 105 PRO A CA 1
ATOM 840 C C . PRO A 1 105 ? -10.226 -0.116 5.735 1.00 67.50 105 PRO A C 1
ATOM 842 O O . PRO A 1 105 ? -9.728 -0.768 4.818 1.00 67.50 105 PRO A O 1
ATOM 845 N N . ALA A 1 106 ? -10.645 -0.690 6.866 1.00 61.53 106 ALA A N 1
ATOM 846 C CA . ALA A 1 106 ? -10.503 -2.118 7.111 1.00 61.53 106 ALA A CA 1
ATOM 847 C C . ALA A 1 106 ? -11.159 -2.902 5.966 1.00 61.53 106 ALA A C 1
ATOM 849 O O . ALA A 1 106 ? -12.389 -2.958 5.868 1.00 61.53 106 ALA A O 1
ATOM 850 N N . LYS A 1 107 ? -10.338 -3.501 5.091 1.00 59.34 107 LYS A N 1
ATOM 851 C CA . LYS A 1 107 ? -10.830 -4.396 4.043 1.00 59.34 107 LYS A CA 1
ATOM 852 C C . LYS A 1 107 ? -11.569 -5.520 4.757 1.00 59.34 107 LYS A C 1
ATOM 854 O O . LYS A 1 107 ? -10.965 -6.162 5.624 1.00 59.34 107 LYS A O 1
ATOM 859 N N . PRO A 1 108 ? -12.859 -5.752 4.463 1.00 57.75 108 PRO A N 1
ATOM 860 C CA . PRO A 1 108 ? -13.598 -6.776 5.172 1.00 57.75 108 PRO A CA 1
ATOM 861 C C . PRO A 1 108 ? -12.880 -8.120 5.022 1.00 57.75 108 PRO A C 1
ATOM 863 O O . PRO A 1 108 ? -12.249 -8.408 4.000 1.00 57.75 108 PRO A O 1
ATOM 866 N N . ALA A 1 109 ? -12.936 -8.943 6.067 1.00 56.16 109 ALA A N 1
ATOM 867 C CA . ALA A 1 109 ? -12.404 -10.292 5.979 1.00 56.16 109 ALA A CA 1
ATOM 868 C C . ALA A 1 109 ? -13.134 -11.009 4.837 1.00 56.16 109 ALA A C 1
ATOM 870 O O . ALA A 1 109 ? -14.352 -11.180 4.877 1.00 56.16 109 ALA A O 1
ATOM 871 N N . SER A 1 110 ? -12.390 -11.383 3.803 1.00 58.53 110 SER A N 1
ATOM 872 C CA . SER A 1 110 ? -12.932 -12.048 2.628 1.00 58.53 110 SER A CA 1
ATOM 873 C C . SER A 1 110 ? -12.429 -13.490 2.607 1.00 58.53 110 SER A C 1
ATOM 875 O O . SER A 1 110 ? -11.229 -13.710 2.786 1.00 58.53 110 SER A O 1
ATOM 877 N N . PRO A 1 111 ? -13.306 -14.486 2.382 1.00 69.69 111 PRO A N 1
ATOM 878 C CA . PRO A 1 111 ? -12.877 -15.869 2.182 1.00 69.69 111 PRO A CA 1
ATOM 879 C C . PRO A 1 111 ? -12.092 -16.038 0.871 1.00 69.69 111 PRO A C 1
ATOM 881 O O . PRO A 1 111 ? -11.421 -17.049 0.683 1.00 69.69 111 PRO A O 1
ATOM 884 N N . THR A 1 112 ? -12.173 -15.057 -0.033 1.00 74.19 112 THR A N 1
ATOM 885 C CA . THR A 1 112 ? -11.445 -15.014 -1.302 1.00 74.19 112 THR A CA 1
ATOM 886 C C . THR A 1 112 ? -10.411 -13.885 -1.307 1.00 74.19 112 THR A C 1
ATOM 888 O O . THR A 1 112 ? -10.676 -12.821 -0.740 1.00 74.19 112 THR A O 1
ATOM 891 N N . PRO A 1 113 ? -9.250 -14.062 -1.961 1.00 78.56 113 PRO A N 1
ATOM 892 C CA . PRO A 1 113 ? -8.260 -12.998 -2.091 1.00 78.56 113 PRO A CA 1
ATOM 893 C C . PRO A 1 113 ? -8.855 -11.772 -2.796 1.00 78.56 113 PRO A C 1
ATOM 895 O O . PRO A 1 113 ? -9.658 -11.891 -3.718 1.00 78.56 113 PRO A O 1
ATOM 898 N N . TRP A 1 114 ? -8.454 -10.580 -2.354 1.00 76.88 114 TRP A N 1
ATOM 899 C CA . TRP A 1 114 ? -8.869 -9.312 -2.966 1.00 76.88 114 TRP A CA 1
ATOM 900 C C . TRP A 1 114 ? -8.192 -9.070 -4.321 1.00 76.88 114 TRP A C 1
ATOM 902 O O . TRP A 1 114 ? -8.774 -8.465 -5.222 1.00 76.88 114 TRP A O 1
ATOM 912 N N . THR A 1 115 ? -6.960 -9.560 -4.475 1.00 83.44 115 THR A N 1
ATOM 913 C CA . THR A 1 115 ? -6.176 -9.433 -5.704 1.00 83.44 115 THR A CA 1
ATOM 914 C C . THR A 1 115 ? -6.246 -10.727 -6.493 1.00 83.44 115 THR A C 1
ATOM 916 O O . THR A 1 115 ? -5.642 -11.726 -6.114 1.00 83.44 115 THR A O 1
ATOM 919 N N . ASN A 1 116 ? -6.937 -10.683 -7.629 1.00 86.94 116 ASN A N 1
ATOM 920 C CA . ASN A 1 116 ? -7.075 -11.846 -8.510 1.00 86.94 116 ASN A CA 1
ATOM 921 C C . ASN A 1 116 ? -6.088 -11.825 -9.683 1.00 86.94 116 ASN A C 1
ATOM 923 O O . ASN A 1 116 ? -5.799 -12.867 -10.262 1.00 86.94 116 ASN A O 1
ATOM 927 N N . LYS A 1 117 ? -5.593 -10.636 -10.045 1.00 90.44 117 LYS A N 1
ATOM 928 C CA . LYS A 1 117 ? -4.711 -10.422 -11.192 1.00 90.44 117 LYS A CA 1
ATOM 929 C C . LYS A 1 117 ? -3.754 -9.269 -10.918 1.00 90.44 117 LYS A C 1
ATOM 931 O O . LYS A 1 117 ? -4.194 -8.190 -10.519 1.00 90.44 117 LYS A O 1
ATOM 936 N N . LEU A 1 118 ? -2.472 -9.487 -11.185 1.00 93.31 118 LEU A N 1
ATOM 937 C CA . LEU A 1 118 ? -1.412 -8.486 -11.111 1.00 93.31 118 LEU A CA 1
ATOM 938 C C . LEU A 1 118 ? -0.897 -8.182 -12.518 1.00 93.31 118 LEU A C 1
ATOM 940 O O . LEU A 1 118 ? -0.719 -9.087 -13.326 1.00 93.31 118 LEU A O 1
ATOM 944 N N . TRP A 1 119 ? -0.650 -6.907 -12.804 1.00 95.12 119 TRP A N 1
ATOM 945 C CA . TRP A 1 119 ? -0.023 -6.466 -14.047 1.00 95.12 119 TRP A CA 1
ATOM 946 C C . TRP A 1 119 ? 1.324 -5.836 -13.733 1.00 95.12 119 TRP A C 1
ATOM 948 O O . TRP A 1 119 ? 1.409 -5.000 -12.834 1.00 95.12 119 TRP A O 1
ATOM 958 N N . ILE A 1 120 ? 2.357 -6.233 -14.469 1.00 95.94 120 ILE A N 1
ATOM 959 C CA . ILE A 1 120 ? 3.724 -5.752 -14.275 1.00 95.94 120 ILE A CA 1
ATOM 960 C C . ILE A 1 120 ? 4.223 -5.153 -15.585 1.00 95.94 120 ILE A C 1
ATOM 962 O O . ILE A 1 120 ? 4.073 -5.760 -16.650 1.00 95.94 120 ILE A O 1
ATOM 966 N N . TYR A 1 121 ? 4.817 -3.962 -15.483 1.00 96.31 121 TYR A N 1
ATOM 967 C CA . TYR A 1 121 ? 5.565 -3.322 -16.557 1.00 96.31 121 TYR A CA 1
ATOM 968 C C . TYR A 1 121 ? 7.060 -3.359 -16.250 1.00 96.31 121 TYR A C 1
ATOM 970 O O . TYR A 1 121 ? 7.477 -2.844 -15.213 1.00 96.31 121 TYR A O 1
ATOM 978 N N . ASP A 1 122 ? 7.863 -3.926 -17.143 1.00 95.00 122 ASP A N 1
ATOM 979 C CA . ASP A 1 122 ? 9.317 -3.923 -17.005 1.00 95.00 122 ASP A CA 1
ATOM 980 C C . ASP A 1 122 ? 9.943 -2.711 -17.722 1.00 95.00 122 ASP A C 1
ATOM 982 O O . ASP A 1 122 ? 10.200 -2.743 -18.929 1.00 95.00 122 ASP A O 1
ATOM 986 N N . LEU A 1 123 ? 10.206 -1.645 -16.955 1.00 94.69 123 LEU A N 1
ATOM 987 C CA . LEU A 1 123 ? 10.988 -0.469 -17.375 1.00 94.69 123 LEU A CA 1
ATOM 988 C C . LEU A 1 123 ? 12.443 -0.515 -16.872 1.00 94.69 123 LEU A C 1
ATOM 990 O O . LEU A 1 123 ? 13.131 0.498 -16.896 1.00 94.69 123 LEU A O 1
ATOM 994 N N . ARG A 1 124 ? 12.915 -1.654 -16.359 1.00 90.31 124 ARG A N 1
ATOM 995 C CA . ARG A 1 124 ? 14.272 -1.768 -15.807 1.00 90.31 124 ARG A CA 1
ATOM 996 C C . ARG A 1 124 ? 15.188 -2.536 -16.734 1.00 90.31 124 ARG A C 1
ATOM 998 O O . ARG A 1 124 ? 16.254 -2.043 -17.080 1.00 90.31 124 ARG A O 1
ATOM 1005 N N . THR A 1 125 ? 14.770 -3.726 -17.152 1.00 89.69 125 THR A N 1
ATOM 1006 C CA . THR A 1 125 ? 15.625 -4.617 -17.935 1.00 89.69 125 THR A CA 1
ATOM 1007 C C . THR A 1 125 ? 16.004 -3.950 -19.252 1.00 89.69 125 THR A C 1
ATOM 1009 O O . THR A 1 125 ? 15.121 -3.535 -20.011 1.00 89.69 125 THR A O 1
ATOM 1012 N N . ASN A 1 126 ? 17.302 -3.847 -19.538 1.00 86.06 126 ASN A N 1
ATOM 1013 C CA . ASN A 1 126 ? 17.838 -3.204 -20.742 1.00 86.06 126 ASN A CA 1
ATOM 1014 C C . ASN A 1 126 ? 17.357 -1.745 -20.919 1.00 86.06 126 ASN A C 1
ATOM 1016 O O . ASN A 1 126 ? 17.105 -1.299 -22.040 1.00 86.06 126 ASN A O 1
ATOM 1020 N N . GLN A 1 127 ? 17.142 -1.014 -19.821 1.00 87.00 127 GLN A N 1
ATOM 1021 C CA . GLN A 1 127 ? 16.884 0.428 -19.816 1.00 87.00 127 GLN A CA 1
ATOM 1022 C C . GLN A 1 127 ? 17.986 1.122 -19.018 1.00 87.00 127 GLN A C 1
ATOM 1024 O O . GLN A 1 127 ? 18.315 0.691 -17.919 1.00 87.00 127 GLN A O 1
ATOM 1029 N N . HIS A 1 128 ? 18.547 2.198 -19.566 1.00 84.00 128 HIS A N 1
ATOM 1030 C CA . HIS A 1 128 ? 19.720 2.850 -18.992 1.00 84.00 128 HIS A CA 1
ATOM 1031 C C . HIS A 1 128 ? 19.441 4.334 -18.776 1.00 84.00 128 HIS A C 1
ATOM 1033 O O . HIS A 1 128 ? 19.523 5.124 -19.715 1.00 84.00 128 HIS A O 1
ATOM 1039 N N . PHE A 1 129 ? 19.077 4.710 -17.552 1.00 87.50 129 PHE A N 1
ATOM 1040 C CA . PHE A 1 129 ? 18.810 6.099 -17.179 1.00 87.50 129 PHE A CA 1
ATOM 1041 C C . PHE A 1 129 ? 19.898 6.591 -16.231 1.00 87.50 129 PHE A C 1
ATOM 1043 O O . PHE A 1 129 ? 20.211 5.915 -15.259 1.00 87.50 129 PHE A O 1
ATOM 1050 N N . THR A 1 130 ? 20.428 7.782 -16.487 1.00 82.19 130 THR A N 1
ATOM 1051 C CA . THR A 1 130 ? 21.447 8.432 -15.649 1.00 82.19 130 THR A CA 1
ATOM 1052 C C . THR A 1 130 ? 20.971 9.826 -15.260 1.00 82.19 130 THR A C 1
ATOM 1054 O O . THR A 1 130 ? 20.157 10.424 -15.962 1.00 82.19 130 THR A O 1
ATOM 1057 N N . LEU A 1 131 ? 21.457 10.388 -14.154 1.00 79.69 131 LEU A N 1
ATOM 1058 C CA . LEU A 1 131 ? 20.960 11.684 -13.671 1.00 79.69 131 LEU A CA 1
ATOM 1059 C C . LEU A 1 131 ? 21.329 12.853 -14.597 1.00 79.69 131 LEU A C 1
ATOM 1061 O O . LEU A 1 131 ? 20.516 13.754 -14.806 1.00 79.69 131 LEU A O 1
ATOM 1065 N N . LYS A 1 132 ? 22.542 12.837 -15.163 1.00 77.44 132 LYS A N 1
ATOM 1066 C CA . LYS A 1 132 ? 23.102 13.969 -15.920 1.00 77.44 132 LYS A CA 1
ATOM 1067 C C . LYS A 1 132 ? 22.989 13.796 -17.440 1.00 77.44 132 LYS A C 1
ATOM 1069 O O . LYS A 1 132 ? 22.630 14.745 -18.134 1.00 77.44 132 LYS A O 1
ATOM 1074 N N . THR A 1 133 ? 23.287 12.609 -17.974 1.00 77.69 133 THR A N 1
ATOM 1075 C CA . THR A 1 133 ? 23.450 12.399 -19.428 1.00 77.69 133 THR A CA 1
ATOM 1076 C C . THR A 1 133 ? 22.221 11.800 -20.112 1.00 77.69 133 THR A C 1
ATOM 1078 O O . THR A 1 133 ? 21.922 12.164 -21.249 1.00 77.69 133 THR A O 1
ATOM 1081 N N . ASN A 1 134 ? 21.464 10.941 -19.426 1.00 83.94 134 ASN A N 1
ATOM 1082 C CA . ASN A 1 134 ? 20.238 10.330 -19.931 1.00 83.94 134 ASN A CA 1
ATOM 1083 C C . ASN A 1 134 ? 19.136 10.253 -18.855 1.00 83.94 134 ASN A C 1
ATOM 1085 O O . ASN A 1 134 ? 18.753 9.156 -18.434 1.00 83.94 134 ASN A O 1
ATOM 1089 N N . PRO A 1 135 ? 18.610 11.401 -18.393 1.00 89.75 135 PRO A N 1
ATOM 1090 C CA . PRO A 1 135 ? 17.596 11.427 -17.346 1.00 89.75 135 PRO A CA 1
ATOM 1091 C C . PRO A 1 135 ? 16.298 10.751 -17.783 1.00 89.75 135 PRO A C 1
ATOM 1093 O O . PRO A 1 135 ? 15.866 10.857 -18.936 1.00 89.75 135 PRO A O 1
ATOM 1096 N N . LEU A 1 136 ? 15.628 10.097 -16.831 1.00 92.31 136 LEU A N 1
ATOM 1097 C CA . LEU A 1 136 ? 14.284 9.564 -17.029 1.00 92.31 136 LEU A CA 1
ATOM 1098 C C . LEU A 1 136 ? 13.318 10.716 -17.344 1.00 92.31 136 LEU A C 1
ATOM 1100 O O . LEU A 1 136 ? 13.070 11.592 -16.518 1.00 92.31 136 LEU A O 1
ATOM 1104 N N . LYS A 1 137 ? 12.737 10.697 -18.543 1.00 94.19 137 LYS A N 1
ATOM 1105 C CA . LYS A 1 137 ? 11.747 11.677 -18.995 1.00 94.19 137 LYS A CA 1
ATOM 1106 C C . LYS A 1 137 ? 10.350 11.084 -18.937 1.00 94.19 137 LYS A C 1
ATOM 1108 O O . LYS A 1 137 ? 10.155 9.876 -19.066 1.00 94.19 137 LYS A O 1
ATOM 1113 N N . ARG A 1 138 ? 9.348 11.963 -18.846 1.00 95.94 138 ARG A N 1
ATOM 1114 C CA . ARG A 1 138 ? 7.929 11.580 -18.883 1.00 95.94 138 ARG A CA 1
ATOM 1115 C C . ARG A 1 138 ? 7.580 10.726 -20.105 1.00 95.94 138 ARG A C 1
ATOM 1117 O O . ARG A 1 138 ? 6.715 9.858 -20.008 1.00 95.94 138 ARG A O 1
ATOM 1124 N N . GLU A 1 139 ? 8.246 10.959 -21.230 1.00 96.00 139 GLU A N 1
ATOM 1125 C CA . GLU A 1 139 ? 8.021 10.242 -22.485 1.00 96.00 139 GLU A CA 1
ATOM 1126 C C . GLU A 1 139 ? 8.340 8.746 -22.391 1.00 96.00 139 GLU A C 1
ATOM 1128 O O . GLU A 1 139 ? 7.619 7.942 -22.980 1.00 96.00 139 GLU A O 1
ATOM 1133 N N . HIS A 1 140 ? 9.322 8.352 -21.573 1.00 94.56 140 HIS A N 1
ATOM 1134 C CA . HIS A 1 140 ? 9.662 6.943 -21.342 1.00 94.56 140 HIS A CA 1
ATOM 1135 C C . HIS A 1 140 ? 8.514 6.170 -20.661 1.00 94.56 140 HIS A C 1
ATOM 1137 O O . HIS A 1 140 ? 8.420 4.952 -20.775 1.00 94.56 140 HIS A O 1
ATOM 1143 N N . LEU A 1 141 ? 7.593 6.879 -19.998 1.00 95.62 141 LEU A N 1
ATOM 1144 C CA . LEU A 1 141 ? 6.408 6.309 -19.349 1.00 95.62 141 LEU A CA 1
ATOM 1145 C C . LEU A 1 141 ? 5.161 6.312 -20.247 1.00 95.62 141 LEU A C 1
ATOM 1147 O O . LEU A 1 141 ? 4.110 5.831 -19.828 1.00 95.62 141 LEU A O 1
ATOM 1151 N N . ASN A 1 142 ? 5.231 6.857 -21.469 1.00 95.25 142 ASN A N 1
ATOM 1152 C CA . ASN A 1 142 ? 4.060 6.960 -22.349 1.00 95.25 142 ASN A CA 1
ATOM 1153 C C . ASN A 1 142 ? 3.480 5.592 -22.709 1.00 95.25 142 ASN A C 1
ATOM 1155 O O . ASN A 1 142 ? 2.260 5.428 -22.714 1.00 95.25 142 ASN A O 1
ATOM 1159 N N . GLU A 1 143 ? 4.340 4.610 -22.977 1.00 94.88 143 GLU A N 1
ATOM 1160 C CA . GLU A 1 143 ? 3.896 3.246 -23.252 1.00 94.88 143 GLU A CA 1
ATOM 1161 C C . GLU A 1 143 ? 3.219 2.619 -22.033 1.00 94.88 143 GLU A C 1
ATOM 1163 O O . GLU A 1 143 ? 2.103 2.117 -22.161 1.00 94.88 143 GLU A O 1
ATOM 1168 N N . PHE A 1 144 ? 3.835 2.724 -20.852 1.00 96.06 144 PHE A N 1
ATOM 1169 C CA . PHE A 1 144 ? 3.228 2.260 -19.607 1.00 96.06 144 PHE A CA 1
ATOM 1170 C C . PHE A 1 144 ? 1.836 2.864 -19.405 1.00 96.06 144 PHE A C 1
ATOM 1172 O O . PHE A 1 144 ? 0.881 2.131 -19.184 1.00 96.06 144 PHE A O 1
ATOM 1179 N N . VAL A 1 145 ? 1.692 4.185 -19.539 1.00 94.31 145 VAL A N 1
ATOM 1180 C CA . VAL A 1 145 ? 0.407 4.880 -19.350 1.00 94.31 145 VAL A CA 1
ATOM 1181 C C . VAL A 1 145 ? -0.637 4.395 -20.358 1.00 94.31 145 VAL A C 1
ATOM 1183 O O . VAL A 1 145 ? -1.790 4.170 -19.989 1.00 94.31 145 VAL A O 1
ATOM 1186 N N . ARG A 1 146 ? -0.239 4.196 -21.620 1.00 94.50 146 ARG A N 1
ATOM 1187 C CA . ARG A 1 146 ? -1.116 3.661 -22.668 1.00 94.50 146 ARG A CA 1
ATOM 1188 C C . ARG A 1 146 ? -1.588 2.243 -22.331 1.00 94.50 146 ARG A C 1
ATOM 1190 O O . ARG A 1 146 ? -2.780 1.974 -22.419 1.00 94.50 146 ARG A O 1
ATOM 1197 N N . LEU A 1 147 ? -0.676 1.359 -21.924 1.00 95.06 147 LEU A N 1
ATOM 1198 C CA . LEU A 1 147 ? -0.967 -0.044 -21.595 1.00 95.06 147 LEU A CA 1
ATOM 1199 C C . LEU A 1 147 ? -1.719 -0.206 -20.266 1.00 95.06 147 LEU A C 1
ATOM 1201 O O . LEU A 1 147 ? -2.557 -1.097 -20.126 1.00 95.06 147 LEU A O 1
ATOM 1205 N N . TYR A 1 148 ? -1.458 0.681 -19.306 1.00 92.81 148 TYR A N 1
ATOM 1206 C CA . TYR A 1 148 ? -2.184 0.773 -18.044 1.00 92.81 148 TYR A CA 1
ATOM 1207 C C . TYR A 1 148 ? -3.664 1.112 -18.262 1.00 92.81 148 TYR A C 1
ATOM 1209 O O . TYR A 1 148 ? -4.500 0.696 -17.459 1.00 92.81 148 TYR A O 1
ATOM 1217 N N . ASN A 1 149 ? -3.984 1.824 -19.349 1.00 90.25 149 ASN A N 1
ATOM 1218 C CA . ASN A 1 149 ? -5.331 2.243 -19.731 1.00 90.25 149 ASN A CA 1
ATOM 1219 C C . ASN A 1 149 ? -6.104 2.871 -18.550 1.00 90.25 149 ASN A C 1
ATOM 1221 O O . ASN A 1 149 ? -7.023 2.257 -18.003 1.00 90.25 149 ASN A O 1
ATOM 1225 N N . PRO A 1 150 ? -5.752 4.100 -18.125 1.00 83.38 150 PRO A N 1
ATOM 1226 C CA . PRO A 1 150 ? -6.386 4.732 -16.968 1.00 83.38 150 PRO A CA 1
ATOM 1227 C C . PRO A 1 150 ? -7.885 4.997 -17.174 1.00 83.38 150 PRO A C 1
ATOM 1229 O O . PRO A 1 150 ? -8.623 5.060 -16.195 1.00 83.38 150 PRO A O 1
ATOM 1232 N N . ALA A 1 151 ? -8.343 5.124 -18.427 1.00 85.69 151 ALA A N 1
ATOM 1233 C CA . ALA A 1 151 ? -9.755 5.311 -18.755 1.00 85.69 151 ALA A CA 1
ATOM 1234 C C . ALA A 1 151 ? -10.582 4.046 -18.482 1.00 85.69 151 ALA A C 1
ATOM 1236 O O . ALA A 1 151 ? -11.705 4.138 -17.991 1.00 85.69 151 ALA A O 1
ATOM 1237 N N . ASN A 1 152 ? -10.025 2.863 -18.766 1.00 86.62 152 ASN A N 1
ATOM 1238 C CA . ASN A 1 152 ? -10.628 1.596 -18.377 1.00 86.62 152 ASN A CA 1
ATOM 1239 C C . ASN A 1 152 ? -9.568 0.538 -18.069 1.00 86.62 152 ASN A C 1
ATOM 1241 O O . ASN A 1 152 ? -9.152 -0.253 -18.913 1.00 86.62 152 ASN A O 1
ATOM 1245 N N . ARG A 1 153 ? -9.216 0.454 -16.791 1.00 82.88 153 ARG A N 1
ATOM 1246 C CA . ARG A 1 153 ? -8.211 -0.484 -16.295 1.00 82.88 153 ARG A CA 1
ATOM 1247 C C . ARG A 1 153 ? -8.603 -1.961 -16.484 1.00 82.88 153 ARG A C 1
ATOM 1249 O O . ARG A 1 153 ? -7.769 -2.837 -16.302 1.00 82.88 153 ARG A O 1
ATOM 1256 N N . HIS A 1 154 ? -9.863 -2.279 -16.771 1.00 84.69 154 HIS A N 1
ATOM 1257 C CA . HIS A 1 154 ? -10.290 -3.663 -16.999 1.00 84.69 154 HIS A CA 1
ATOM 1258 C C . HIS A 1 154 ? -10.028 -4.124 -18.434 1.00 84.69 154 HIS A C 1
ATOM 1260 O O . HIS A 1 154 ? -9.931 -5.325 -18.673 1.00 84.69 154 HIS A O 1
ATOM 1266 N N . ASP A 1 155 ? -9.849 -3.179 -19.355 1.00 88.12 155 ASP A N 1
ATOM 1267 C CA . ASP A 1 155 ? -9.569 -3.430 -20.761 1.00 88.12 155 ASP A CA 1
ATOM 1268 C C . ASP A 1 155 ? -8.080 -3.213 -21.045 1.00 88.12 155 ASP A C 1
ATOM 1270 O O . ASP A 1 155 ? -7.641 -2.185 -21.567 1.00 88.12 155 ASP A O 1
ATOM 1274 N N . ARG A 1 15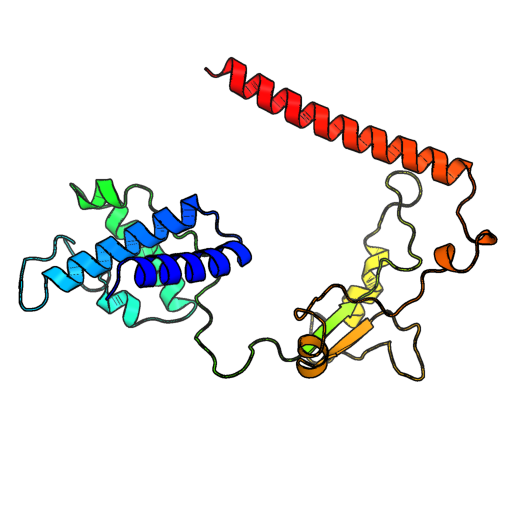6 ? -7.271 -4.167 -20.583 1.00 92.88 156 ARG A N 1
ATOM 1275 C CA . ARG A 1 156 ? -5.821 -4.166 -20.777 1.00 92.88 156 ARG A CA 1
ATOM 1276 C C . ARG A 1 156 ? -5.404 -5.406 -21.532 1.00 92.88 156 ARG A C 1
ATOM 1278 O O . ARG A 1 156 ? -5.812 -6.513 -21.188 1.00 92.88 156 ARG A O 1
ATOM 1285 N N . THR A 1 157 ? -4.523 -5.209 -22.503 1.00 91.56 157 THR A N 1
ATOM 1286 C CA . THR A 1 157 ? -3.959 -6.284 -23.318 1.00 91.56 157 THR A CA 1
ATOM 1287 C C . THR A 1 157 ? -2.470 -6.393 -23.031 1.00 91.56 157 THR A C 1
ATOM 1289 O O . THR A 1 157 ? -1.758 -5.391 -23.086 1.00 91.56 157 THR A O 1
ATOM 1292 N N . ALA A 1 158 ? -2.007 -7.595 -22.682 1.00 95.06 158 ALA A N 1
ATOM 1293 C CA . ALA A 1 158 ? -0.589 -7.866 -22.471 1.00 95.06 158 ALA A CA 1
ATOM 1294 C C . ALA A 1 158 ? 0.182 -7.696 -23.784 1.00 95.06 158 ALA A C 1
ATOM 1296 O O . ALA A 1 158 ? -0.300 -8.093 -24.843 1.00 95.06 158 ALA A O 1
ATOM 1297 N N . THR A 1 159 ? 1.382 -7.122 -23.713 1.00 95.94 159 THR A N 1
ATOM 1298 C CA . THR A 1 159 ? 2.322 -7.164 -24.846 1.00 95.94 159 THR A CA 1
ATOM 1299 C C . THR A 1 159 ? 3.149 -8.446 -24.820 1.00 95.94 159 THR A C 1
ATOM 1301 O O . THR A 1 159 ? 3.659 -8.884 -25.851 1.00 95.94 159 THR A O 1
ATOM 1304 N N . TRP A 1 160 ? 3.258 -9.070 -23.645 1.00 96.12 160 TRP A N 1
ATOM 1305 C CA . TRP A 1 160 ? 3.899 -10.363 -23.469 1.00 96.12 160 TRP A CA 1
ATOM 1306 C C . TRP A 1 160 ? 2.961 -11.522 -23.818 1.00 96.12 160 TRP A C 1
ATOM 1308 O O . TRP A 1 160 ? 1.814 -11.562 -23.367 1.00 96.12 160 TRP A O 1
ATOM 1318 N N . SER A 1 161 ? 3.487 -12.501 -24.550 1.00 92.94 161 SER A N 1
ATOM 1319 C CA . SER A 1 161 ? 2.877 -13.813 -24.778 1.00 92.94 161 SER A CA 1
ATOM 1320 C C . SER A 1 161 ? 3.971 -14.867 -24.993 1.00 92.94 161 SER A C 1
ATOM 1322 O O . SER A 1 161 ? 5.148 -14.521 -25.088 1.00 92.94 161 SER A O 1
ATOM 1324 N N . ALA A 1 162 ? 3.606 -16.149 -25.097 1.00 90.69 162 ALA A N 1
ATOM 1325 C CA . ALA A 1 162 ? 4.567 -17.200 -25.450 1.00 90.69 162 ALA A CA 1
ATOM 1326 C C . ALA A 1 162 ? 5.220 -16.959 -26.827 1.00 90.69 162 ALA A C 1
ATOM 1328 O O . ALA A 1 162 ? 6.384 -17.301 -27.017 1.00 90.69 162 ALA A O 1
ATOM 1329 N N . ASP A 1 163 ? 4.491 -16.313 -27.742 1.00 92.06 163 ASP A N 1
ATOM 1330 C CA . ASP A 1 163 ? 4.969 -15.948 -29.078 1.00 92.06 163 ASP A CA 1
ATOM 1331 C C . ASP A 1 163 ? 5.722 -14.602 -29.084 1.00 92.06 163 ASP A C 1
ATOM 1333 O O . ASP A 1 163 ? 6.506 -14.322 -29.989 1.00 92.06 163 ASP A O 1
ATOM 1337 N N . THR A 1 164 ? 5.512 -13.765 -28.061 1.00 90.88 164 THR A N 1
ATOM 1338 C CA . THR A 1 164 ? 6.156 -12.452 -27.881 1.00 90.88 164 THR A CA 1
ATOM 1339 C C . THR A 1 164 ? 6.817 -12.339 -26.499 1.00 90.88 164 THR A C 1
ATOM 1341 O O . THR A 1 164 ? 6.365 -11.559 -25.651 1.00 90.88 164 THR A O 1
ATOM 1344 N N . PRO A 1 165 ? 7.905 -13.095 -26.238 1.00 90.31 165 PRO A N 1
ATOM 1345 C CA . PRO A 1 165 ? 8.525 -13.164 -24.913 1.00 90.31 165 PRO A CA 1
ATOM 1346 C C . PRO A 1 165 ? 9.195 -11.852 -24.477 1.00 90.31 165 PRO A C 1
ATOM 1348 O O . PRO A 1 165 ? 9.384 -11.640 -23.282 1.00 90.31 165 PRO A O 1
ATOM 1351 N N . GLU A 1 166 ? 9.478 -10.958 -25.427 1.00 89.31 166 GLU A N 1
ATOM 1352 C CA . GLU A 1 166 ? 10.082 -9.637 -25.200 1.00 89.31 166 GLU A CA 1
ATOM 1353 C C . GLU A 1 166 ? 9.077 -8.563 -24.746 1.00 89.31 166 GLU A C 1
ATOM 1355 O O . GLU A 1 166 ? 9.434 -7.407 -24.513 1.00 89.31 166 GLU A O 1
ATOM 1360 N N . GLY A 1 167 ? 7.791 -8.909 -24.627 1.00 93.81 167 GLY A N 1
ATOM 1361 C CA . GLY A 1 167 ? 6.775 -7.972 -24.162 1.00 93.81 167 GLY A CA 1
ATOM 1362 C C . GLY A 1 167 ? 7.049 -7.485 -22.735 1.00 93.81 167 GLY A C 1
ATOM 1363 O O . GLY A 1 167 ? 7.189 -8.281 -21.806 1.00 93.81 167 GLY A O 1
ATOM 1364 N N . ARG A 1 168 ? 7.077 -6.161 -22.547 1.00 95.06 168 ARG A N 1
ATOM 1365 C CA . ARG A 1 168 ? 7.315 -5.508 -21.247 1.00 95.06 168 ARG A CA 1
ATOM 1366 C C . ARG A 1 168 ? 6.076 -5.396 -20.365 1.00 95.06 168 ARG A C 1
ATOM 1368 O O . ARG A 1 168 ? 6.213 -5.011 -19.214 1.00 95.06 168 ARG A O 1
ATOM 1375 N N . TRP A 1 169 ? 4.884 -5.729 -20.862 1.00 96.94 169 TRP A N 1
ATOM 1376 C CA . TRP A 1 169 ? 3.627 -5.666 -20.113 1.00 96.94 169 TRP A CA 1
ATOM 1377 C C . TRP A 1 169 ? 2.994 -7.046 -20.010 1.00 96.94 169 TRP A C 1
ATOM 1379 O O . TRP A 1 169 ? 2.524 -7.602 -21.009 1.00 96.94 169 TRP A O 1
ATOM 1389 N N . ARG A 1 170 ? 2.984 -7.593 -18.792 1.00 96.44 170 ARG A N 1
ATOM 1390 C CA . ARG A 1 170 ? 2.570 -8.971 -18.521 1.00 96.44 170 ARG A CA 1
ATOM 1391 C C . ARG A 1 170 ? 1.571 -9.040 -17.371 1.00 96.44 170 ARG A C 1
ATOM 1393 O O . ARG A 1 170 ? 1.711 -8.334 -16.373 1.00 96.44 170 ARG A O 1
ATOM 1400 N N . ALA A 1 171 ? 0.575 -9.910 -17.519 1.00 95.25 171 ALA A N 1
ATOM 1401 C CA . ALA A 1 171 ? -0.383 -10.240 -16.473 1.00 95.25 171 ALA A CA 1
ATOM 1402 C C . ALA A 1 171 ? -0.008 -11.558 -15.785 1.00 95.25 171 ALA A C 1
ATOM 1404 O O . ALA A 1 171 ? 0.473 -12.482 -16.439 1.00 95.25 171 ALA A O 1
ATOM 1405 N N . TYR A 1 172 ? -0.282 -11.629 -14.487 1.00 94.94 172 TYR A N 1
ATOM 1406 C CA . TYR A 1 172 ? -0.171 -12.821 -13.655 1.00 94.94 172 TYR A CA 1
ATOM 1407 C C . TYR A 1 172 ? -1.490 -13.027 -12.923 1.00 94.94 172 TYR A C 1
ATOM 1409 O O . TYR A 1 172 ? -2.019 -12.079 -12.328 1.00 94.94 172 TYR A O 1
ATOM 1417 N N . ASP A 1 173 ? -2.015 -14.245 -12.957 1.00 94.00 173 ASP A N 1
ATOM 1418 C CA . ASP A 1 173 ? -3.191 -14.595 -12.172 1.00 94.00 173 ASP A CA 1
ATOM 1419 C C . ASP A 1 173 ? -2.780 -14.961 -10.740 1.00 94.00 173 ASP A C 1
ATOM 1421 O O . ASP A 1 173 ? -1.628 -15.289 -10.457 1.00 94.00 173 ASP A O 1
ATOM 1425 N N . TYR A 1 174 ? -3.729 -14.913 -9.804 1.00 91.00 174 TYR A N 1
ATOM 1426 C CA . TYR A 1 174 ? -3.472 -15.231 -8.394 1.00 91.00 174 TYR A CA 1
ATOM 1427 C C . TYR A 1 174 ? -2.772 -16.587 -8.196 1.00 91.00 174 TYR A C 1
ATOM 1429 O O . TYR A 1 174 ? -1.870 -16.703 -7.366 1.00 91.00 174 TYR A O 1
ATOM 1437 N N . ALA A 1 175 ? -3.155 -17.597 -8.984 1.00 91.81 175 ALA A N 1
ATOM 1438 C CA . ALA A 1 175 ? -2.548 -18.924 -8.939 1.00 91.81 175 ALA A CA 1
ATOM 1439 C C . ALA A 1 175 ? -1.048 -18.893 -9.283 1.00 91.81 175 ALA A C 1
ATOM 1441 O O . ALA A 1 175 ? -0.259 -19.570 -8.625 1.00 91.81 175 ALA A O 1
ATOM 1442 N N . ASP A 1 176 ? -0.646 -18.062 -10.248 1.00 91.69 176 ASP A N 1
ATOM 1443 C CA . ASP A 1 176 ? 0.760 -17.900 -10.624 1.00 91.69 176 ASP A CA 1
ATOM 1444 C C . ASP A 1 176 ? 1.556 -17.222 -9.512 1.00 91.69 176 ASP A C 1
ATOM 1446 O O . ASP A 1 176 ? 2.718 -17.553 -9.299 1.00 91.69 176 ASP A O 1
ATOM 1450 N N . LEU A 1 177 ? 0.939 -16.272 -8.802 1.00 91.62 177 LEU A N 1
ATOM 1451 C CA . LEU A 1 177 ? 1.586 -15.524 -7.725 1.00 91.62 177 LEU A CA 1
ATOM 1452 C C . LEU A 1 177 ? 1.792 -16.392 -6.483 1.00 91.62 177 LEU A C 1
ATOM 1454 O O . LEU A 1 177 ? 2.879 -16.387 -5.910 1.00 91.62 177 LEU A O 1
ATOM 1458 N N . ILE A 1 178 ? 0.776 -17.161 -6.083 1.00 91.06 178 ILE A N 1
ATOM 1459 C CA . ILE A 1 178 ? 0.836 -17.983 -4.866 1.00 91.06 178 ILE A CA 1
ATOM 1460 C C . ILE A 1 178 ? 1.715 -19.228 -5.032 1.00 91.06 178 ILE A C 1
ATOM 1462 O O . ILE A 1 178 ? 2.235 -19.746 -4.049 1.00 91.06 178 ILE A O 1
ATOM 1466 N N . ALA A 1 179 ? 1.912 -19.695 -6.269 1.00 92.69 179 ALA A N 1
ATOM 1467 C CA . ALA A 1 179 ? 2.820 -20.798 -6.573 1.00 92.69 179 ALA A CA 1
ATOM 1468 C C . ALA A 1 179 ? 4.306 -20.424 -6.407 1.00 92.69 179 ALA A C 1
ATOM 1470 O O . ALA A 1 179 ? 5.168 -21.304 -6.419 1.00 92.69 179 ALA A O 1
ATOM 1471 N N . ARG A 1 180 ? 4.627 -19.130 -6.270 1.00 90.38 180 ARG A N 1
ATOM 1472 C CA . ARG A 1 180 ? 6.002 -18.638 -6.099 1.00 90.38 180 ARG A CA 1
ATOM 1473 C C . ARG A 1 180 ? 6.469 -18.817 -4.662 1.00 90.38 180 ARG A C 1
ATOM 1475 O O . ARG A 1 180 ? 5.669 -18.759 -3.727 1.00 90.38 180 ARG A O 1
ATOM 1482 N N . ASP A 1 181 ? 7.785 -18.941 -4.482 1.00 87.50 181 ASP A N 1
ATOM 1483 C CA . ASP A 1 181 ? 8.375 -18.967 -3.143 1.00 87.50 181 ASP A CA 1
ATOM 1484 C C . ASP A 1 181 ? 7.946 -17.724 -2.357 1.00 87.50 181 ASP A C 1
ATOM 1486 O O . ASP A 1 181 ? 8.119 -16.588 -2.812 1.00 87.50 181 ASP A O 1
ATOM 1490 N N . LYS A 1 182 ? 7.315 -17.963 -1.203 1.00 86.69 182 LYS A N 1
ATOM 1491 C CA . LYS A 1 182 ? 6.771 -16.933 -0.302 1.00 86.69 182 LYS A CA 1
ATOM 1492 C C . LYS A 1 182 ? 5.847 -15.916 -0.987 1.00 86.69 182 LYS A C 1
ATOM 1494 O O . LYS A 1 182 ? 5.737 -14.791 -0.509 1.00 86.69 182 LYS A O 1
ATOM 1499 N N . ALA A 1 183 ? 5.208 -16.289 -2.099 1.00 86.69 183 ALA A N 1
ATOM 1500 C CA . ALA A 1 183 ? 4.421 -15.378 -2.929 1.00 86.69 183 ALA A CA 1
ATOM 1501 C C . ALA A 1 183 ? 5.185 -14.096 -3.334 1.00 86.69 183 ALA A C 1
ATOM 1503 O O . ALA A 1 183 ? 4.600 -13.017 -3.439 1.00 86.69 183 ALA A O 1
ATOM 1504 N N . SER A 1 184 ? 6.505 -14.202 -3.537 1.00 86.44 184 SER A N 1
ATOM 1505 C CA . SER A 1 184 ? 7.358 -13.054 -3.852 1.00 86.44 184 SER A CA 1
ATOM 1506 C C . SER A 1 184 ? 6.934 -12.363 -5.152 1.00 86.44 184 SER A C 1
ATOM 1508 O O . SER A 1 184 ? 6.830 -12.998 -6.208 1.00 86.44 184 SER A O 1
ATOM 1510 N N . LEU A 1 185 ? 6.750 -11.041 -5.077 1.00 90.00 185 LEU A N 1
ATOM 1511 C CA . LEU A 1 185 ? 6.444 -10.174 -6.220 1.00 90.00 185 LEU A CA 1
ATOM 1512 C C . LEU A 1 185 ? 7.695 -9.700 -6.970 1.00 90.00 185 LEU A C 1
ATOM 1514 O O . LEU A 1 185 ? 7.578 -8.959 -7.945 1.00 90.00 185 LEU A O 1
ATOM 1518 N N . ASP A 1 186 ? 8.877 -10.147 -6.545 1.00 89.19 186 ASP A N 1
ATOM 1519 C CA . ASP A 1 186 ? 10.125 -9.910 -7.258 1.00 89.19 186 ASP A CA 1
ATOM 1520 C C . ASP A 1 186 ? 10.161 -10.795 -8.516 1.00 89.19 186 ASP A C 1
ATOM 1522 O O . ASP A 1 186 ? 10.543 -11.970 -8.496 1.00 89.19 186 ASP A O 1
ATOM 1526 N N . ILE A 1 187 ? 9.574 -10.273 -9.594 1.00 90.94 187 ILE A N 1
ATOM 1527 C CA . ILE A 1 187 ? 9.254 -11.003 -10.821 1.00 90.94 187 ILE A CA 1
ATOM 1528 C C . ILE A 1 187 ? 10.047 -10.414 -11.987 1.00 90.94 187 ILE A C 1
ATOM 1530 O O . ILE A 1 187 ? 9.897 -9.240 -12.322 1.00 90.94 187 ILE A O 1
ATOM 1534 N N . PHE A 1 188 ? 10.810 -11.276 -12.660 1.00 89.56 188 PHE A N 1
ATOM 1535 C CA . PHE A 1 188 ? 11.582 -10.962 -13.860 1.00 89.56 188 PHE A CA 1
ATOM 1536 C C . PH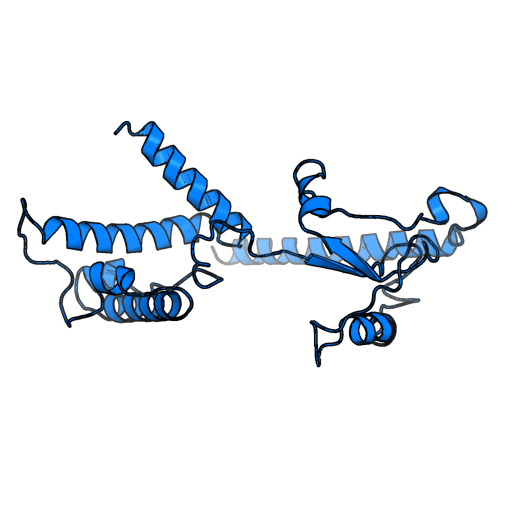E A 1 188 ? 11.335 -12.035 -14.918 1.00 89.56 188 PHE A C 1
ATOM 1538 O O . PHE A 1 188 ? 11.269 -13.224 -14.597 1.00 89.56 188 PHE A O 1
ATOM 1545 N N . TRP A 1 189 ? 11.183 -11.621 -16.174 1.00 92.50 189 TRP A N 1
ATOM 1546 C CA . TRP A 1 189 ? 11.047 -12.548 -17.306 1.00 92.50 189 TRP A CA 1
ATOM 1547 C C . TRP A 1 189 ? 11.872 -12.149 -18.526 1.00 92.50 189 TRP A C 1
ATOM 1549 O O . TRP A 1 189 ? 12.153 -13.009 -19.358 1.00 92.50 189 TRP A O 1
ATOM 1559 N N . LEU A 1 190 ? 12.261 -10.879 -18.629 1.00 90.88 190 LEU A N 1
ATOM 1560 C CA . LEU A 1 190 ? 13.219 -10.422 -19.622 1.00 90.88 190 LEU A CA 1
ATOM 1561 C C . LEU A 1 190 ? 14.633 -10.757 -19.147 1.00 90.88 190 LEU A C 1
ATOM 1563 O O . LEU A 1 190 ? 14.917 -10.736 -17.947 1.00 90.88 190 LEU A O 1
ATOM 1567 N N . LYS A 1 191 ? 15.509 -11.101 -20.090 1.00 83.75 191 LYS A N 1
ATOM 1568 C CA . LYS A 1 191 ? 16.928 -11.326 -19.809 1.00 83.75 191 LYS A CA 1
ATOM 1569 C C . LYS A 1 191 ? 17.682 -10.009 -19.936 1.00 83.75 191 LYS A C 1
ATOM 1571 O O . LYS A 1 191 ? 17.433 -9.242 -20.863 1.00 83.75 191 LYS A O 1
ATOM 1576 N N . ASP A 1 192 ? 18.596 -9.782 -19.004 1.00 74.56 192 ASP A N 1
ATOM 1577 C CA . ASP A 1 192 ? 19.525 -8.662 -19.072 1.00 74.56 192 ASP A CA 1
ATOM 1578 C C . ASP A 1 192 ? 20.620 -8.969 -20.098 1.00 74.56 192 ASP A C 1
ATOM 1580 O O . ASP A 1 192 ? 21.300 -9.998 -20.016 1.00 74.56 192 ASP A O 1
ATOM 1584 N N . ASP A 1 193 ? 20.770 -8.077 -21.068 1.00 69.75 193 ASP A N 1
ATOM 1585 C CA . ASP A 1 193 ? 21.757 -8.180 -22.132 1.00 69.75 193 ASP A CA 1
ATOM 1586 C C . ASP A 1 193 ? 23.193 -8.074 -21.593 1.00 69.75 193 ASP A C 1
ATOM 1588 O O . ASP A 1 193 ? 24.086 -8.740 -22.119 1.00 69.75 193 ASP A O 1
ATOM 1592 N N . ALA A 1 194 ? 23.420 -7.310 -20.518 1.00 63.50 194 ALA A N 1
ATOM 1593 C CA . ALA A 1 194 ? 24.744 -7.114 -19.924 1.00 63.50 194 ALA A CA 1
ATOM 1594 C C . ALA A 1 194 ? 25.256 -8.351 -19.165 1.00 63.50 194 ALA A C 1
ATOM 1596 O O . ALA A 1 194 ? 26.462 -8.552 -19.034 1.00 63.50 194 ALA A O 1
ATOM 1597 N N . LEU A 1 195 ? 24.350 -9.208 -18.678 1.00 59.25 195 LEU A N 1
ATOM 1598 C CA . LEU A 1 195 ? 24.709 -10.473 -18.021 1.00 59.25 195 LEU A CA 1
ATOM 1599 C C . LEU A 1 195 ? 25.043 -11.588 -19.021 1.00 59.25 195 LEU A C 1
ATOM 1601 O O . LEU A 1 195 ? 25.660 -12.584 -18.642 1.00 59.25 195 LEU A O 1
ATOM 1605 N N . ALA A 1 196 ? 24.609 -11.449 -20.274 1.00 57.84 196 ALA A N 1
ATOM 1606 C CA . ALA A 1 196 ? 24.785 -12.461 -21.309 1.00 57.84 196 ALA A CA 1
ATOM 1607 C C . ALA A 1 196 ? 25.958 -12.161 -22.256 1.00 57.84 196 ALA A C 1
ATOM 1609 O O . ALA A 1 196 ? 26.493 -13.097 -22.850 1.00 57.84 196 ALA A O 1
ATOM 1610 N N . ASP A 1 197 ? 26.350 -10.890 -22.398 1.00 57.19 197 ASP A N 1
ATOM 1611 C CA . ASP A 1 197 ? 27.349 -10.447 -23.369 1.00 57.19 197 ASP A CA 1
ATOM 1612 C C . ASP A 1 197 ? 28.183 -9.271 -22.822 1.00 57.19 197 ASP A C 1
ATOM 1614 O O . ASP A 1 197 ? 27.685 -8.153 -22.670 1.00 57.19 197 ASP A O 1
ATOM 1618 N N . SER A 1 198 ? 29.466 -9.514 -22.523 1.00 54.12 198 SER A N 1
ATOM 1619 C CA . SER A 1 198 ? 30.385 -8.486 -22.009 1.00 54.12 198 SER A CA 1
ATOM 1620 C C . SER A 1 198 ? 30.600 -7.331 -22.988 1.00 54.12 198 SER A C 1
ATOM 1622 O O . SER A 1 198 ? 30.967 -6.237 -22.562 1.00 54.12 198 SER A O 1
ATOM 1624 N N . ASP A 1 199 ? 30.339 -7.552 -24.278 1.00 61.03 199 ASP A N 1
ATOM 1625 C CA . ASP A 1 199 ? 30.516 -6.549 -25.330 1.00 61.03 199 ASP A CA 1
ATOM 1626 C C . ASP A 1 199 ? 29.354 -5.537 -25.384 1.00 61.03 199 ASP A C 1
ATOM 1628 O O . ASP A 1 199 ? 29.423 -4.550 -26.119 1.00 61.03 199 ASP A O 1
ATOM 1632 N N . LYS A 1 200 ? 28.295 -5.743 -24.584 1.00 61.91 200 LYS A N 1
ATOM 1633 C CA . LYS A 1 200 ? 27.160 -4.816 -24.432 1.00 61.91 200 LYS A CA 1
ATOM 1634 C C . LYS A 1 200 ? 27.246 -3.921 -23.193 1.00 61.91 200 LYS A C 1
ATOM 1636 O O . LYS A 1 200 ? 26.312 -3.161 -22.929 1.00 61.91 200 LYS A O 1
ATOM 1641 N N . LEU A 1 201 ? 28.340 -3.995 -22.433 1.00 63.97 201 LEU A N 1
ATOM 1642 C CA . LEU A 1 201 ? 28.581 -3.072 -21.326 1.00 63.97 201 LEU A CA 1
ATOM 1643 C C . LEU A 1 201 ? 28.755 -1.634 -21.847 1.00 63.97 201 LEU A C 1
ATOM 1645 O O . LEU A 1 201 ? 29.313 -1.436 -22.932 1.00 63.97 201 LEU A O 1
ATOM 1649 N N . PRO A 1 202 ? 28.318 -0.616 -21.083 1.00 68.94 202 PRO A N 1
ATOM 1650 C CA . PRO A 1 202 ? 28.635 0.764 -21.407 1.00 68.94 202 PRO A CA 1
ATOM 1651 C C .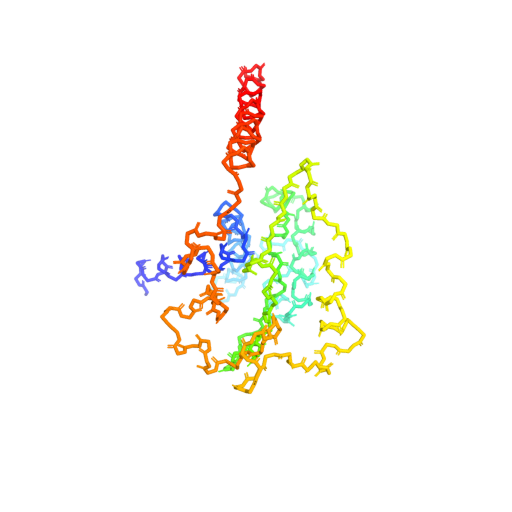 PRO A 1 202 ? 30.158 0.967 -21.475 1.00 68.94 202 PRO A C 1
ATOM 1653 O O . PRO A 1 202 ? 30.907 0.277 -20.775 1.00 68.94 202 PRO A O 1
ATOM 1656 N N . PRO A 1 203 ? 30.642 1.923 -22.284 1.00 79.25 203 PRO A N 1
ATOM 1657 C CA . PRO A 1 203 ? 32.055 2.278 -22.311 1.00 79.25 203 PRO A CA 1
ATOM 1658 C C . PRO A 1 203 ? 32.616 2.570 -20.901 1.00 79.25 203 PRO A C 1
ATOM 1660 O O . PRO A 1 203 ? 31.890 3.107 -20.059 1.00 79.25 203 PRO A O 1
ATOM 1663 N N . PRO A 1 204 ? 33.897 2.255 -20.616 1.00 78.94 204 PRO A N 1
ATOM 1664 C CA . PRO A 1 204 ? 34.479 2.414 -19.279 1.00 78.94 204 PRO A CA 1
ATOM 1665 C C . PRO A 1 204 ? 34.368 3.827 -18.692 1.00 78.94 204 PRO A C 1
ATOM 1667 O O . PRO A 1 204 ? 34.275 3.984 -17.478 1.00 78.94 204 PRO A O 1
ATOM 1670 N N . ASP A 1 205 ? 34.372 4.854 -19.540 1.00 79.69 205 ASP A N 1
ATOM 1671 C CA . ASP A 1 205 ? 34.178 6.252 -19.157 1.00 79.69 205 ASP A CA 1
ATOM 1672 C C . ASP A 1 205 ? 32.751 6.540 -18.672 1.00 79.69 205 ASP A C 1
ATOM 1674 O O . ASP A 1 205 ? 32.578 7.304 -17.724 1.00 79.69 205 ASP A O 1
ATOM 1678 N N . VAL A 1 206 ? 31.742 5.881 -19.249 1.00 77.88 206 VAL A N 1
ATOM 1679 C CA . VAL A 1 206 ? 30.347 5.981 -18.793 1.00 77.88 206 VAL A CA 1
ATOM 1680 C C . VAL A 1 206 ? 30.205 5.346 -17.413 1.00 77.88 206 VAL A C 1
ATOM 1682 O O . VAL A 1 206 ? 29.695 5.989 -16.503 1.00 77.88 206 VAL A O 1
ATOM 1685 N N . ILE A 1 207 ? 30.743 4.137 -17.230 1.00 78.31 207 ILE A N 1
ATOM 1686 C CA . ILE A 1 207 ? 30.716 3.428 -15.941 1.00 78.31 207 ILE A CA 1
ATOM 1687 C C . ILE A 1 207 ? 31.444 4.240 -14.859 1.00 78.31 207 ILE A C 1
ATOM 1689 O O . ILE A 1 207 ? 30.959 4.377 -13.738 1.00 78.31 207 ILE A O 1
ATOM 1693 N N . ALA A 1 208 ? 32.610 4.809 -15.182 1.00 79.44 208 ALA A N 1
ATOM 1694 C CA . ALA A 1 208 ? 33.359 5.638 -14.243 1.00 79.44 208 ALA A CA 1
ATOM 1695 C C . ALA A 1 208 ? 32.574 6.892 -13.829 1.00 79.44 208 ALA A C 1
ATOM 1697 O O . ALA A 1 208 ? 32.581 7.249 -12.651 1.00 79.44 208 ALA A O 1
ATOM 1698 N N . GLN A 1 209 ? 31.880 7.538 -14.771 1.00 79.94 209 GLN A N 1
ATOM 1699 C CA . GLN A 1 209 ? 31.055 8.705 -14.470 1.00 79.94 209 GLN A CA 1
ATOM 1700 C C . GLN A 1 209 ? 29.841 8.3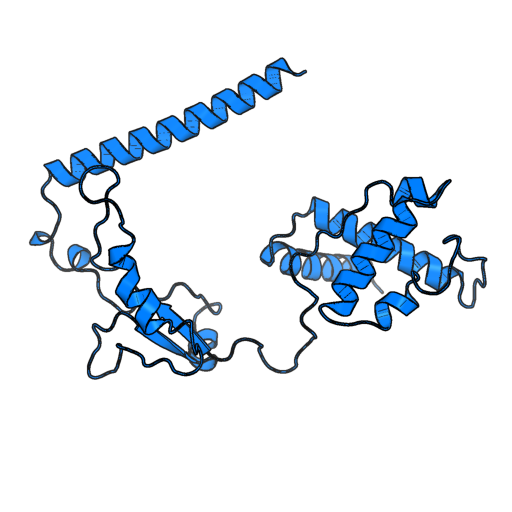45 -13.603 1.00 79.94 209 GLN A C 1
ATOM 1702 O O . GLN A 1 209 ? 29.505 9.111 -12.705 1.00 79.94 209 GLN A O 1
ATOM 1707 N N . GLU A 1 210 ? 29.222 7.183 -13.819 1.00 78.75 210 GLU A N 1
ATOM 1708 C CA . GLU A 1 210 ? 28.121 6.694 -12.978 1.00 78.75 210 GLU A CA 1
ATOM 1709 C C . GLU A 1 210 ? 28.560 6.438 -11.541 1.00 78.75 210 GLU A C 1
ATOM 1711 O O . GLU A 1 210 ? 27.903 6.899 -10.614 1.00 78.75 210 GLU A O 1
ATOM 1716 N N . ILE A 1 211 ? 29.711 5.786 -11.346 1.00 80.25 211 ILE A N 1
ATOM 1717 C CA . ILE A 1 211 ? 30.270 5.567 -10.005 1.00 80.25 211 ILE A CA 1
ATOM 1718 C C . ILE A 1 211 ? 30.499 6.906 -9.296 1.00 80.25 211 ILE A C 1
ATOM 1720 O O . ILE A 1 211 ? 30.209 7.032 -8.108 1.00 80.25 211 ILE A O 1
ATOM 1724 N N . VAL A 1 212 ? 31.023 7.909 -10.006 1.00 85.38 212 VAL A N 1
ATOM 1725 C CA . VAL A 1 212 ? 31.229 9.249 -9.440 1.00 85.38 212 VAL A CA 1
ATOM 1726 C C . VAL A 1 212 ? 29.895 9.893 -9.064 1.00 85.38 212 VAL A C 1
ATOM 1728 O O . VAL A 1 212 ? 29.764 10.369 -7.940 1.00 85.38 212 VAL A O 1
ATOM 1731 N N . ASP A 1 213 ? 28.907 9.870 -9.958 1.00 78.56 213 ASP A N 1
ATOM 1732 C CA . ASP A 1 213 ? 27.589 10.466 -9.720 1.00 78.56 213 ASP A CA 1
ATOM 1733 C C . ASP A 1 213 ? 26.860 9.792 -8.536 1.00 78.56 213 ASP A C 1
ATOM 1735 O O . ASP A 1 213 ? 26.289 10.482 -7.687 1.00 78.56 213 ASP A O 1
ATOM 1739 N N . ASP A 1 214 ? 26.925 8.462 -8.428 1.00 77.44 214 ASP A N 1
ATOM 1740 C CA . ASP A 1 214 ? 26.334 7.699 -7.322 1.00 77.44 214 ASP A CA 1
ATOM 1741 C C . ASP A 1 214 ? 27.017 8.009 -5.984 1.00 77.44 214 ASP A C 1
ATOM 1743 O O . ASP A 1 214 ? 26.352 8.166 -4.954 1.00 77.44 214 ASP A O 1
ATOM 1747 N N . LEU A 1 215 ? 28.349 8.134 -5.982 1.00 87.88 215 LEU A N 1
ATOM 1748 C CA . LEU A 1 215 ? 29.111 8.508 -4.790 1.00 87.88 215 LEU A CA 1
ATOM 1749 C C . LEU A 1 215 ? 28.832 9.954 -4.362 1.00 87.88 215 LEU A C 1
ATOM 1751 O O . LEU A 1 215 ? 28.721 10.208 -3.163 1.00 87.88 215 LEU A O 1
ATOM 1755 N N . GLU A 1 216 ? 28.687 10.889 -5.306 1.00 85.00 216 GLU A N 1
ATOM 1756 C CA . GLU A 1 216 ? 28.282 12.274 -5.027 1.00 85.00 216 GLU A CA 1
ATOM 1757 C C . GLU A 1 216 ? 26.888 12.319 -4.384 1.00 85.00 216 GLU A C 1
ATOM 1759 O O . GLU A 1 216 ? 26.716 12.941 -3.333 1.00 85.00 216 GLU A O 1
ATOM 1764 N N . ALA A 1 217 ? 25.913 11.602 -4.950 1.00 79.12 217 ALA A N 1
ATOM 1765 C CA . ALA A 1 217 ? 24.555 11.538 -4.413 1.00 79.12 217 ALA A CA 1
ATOM 1766 C C . ALA A 1 217 ? 24.512 10.902 -3.011 1.00 79.12 217 ALA A C 1
ATOM 1768 O O . ALA A 1 217 ? 23.834 11.405 -2.110 1.00 79.12 217 ALA A O 1
ATOM 1769 N N . ALA A 1 218 ? 25.261 9.817 -2.795 1.00 83.94 218 ALA A N 1
ATOM 1770 C CA . ALA A 1 218 ? 25.384 9.191 -1.481 1.00 83.94 218 ALA A CA 1
ATOM 1771 C C . ALA A 1 218 ? 26.032 10.141 -0.458 1.00 83.94 218 ALA A C 1
ATOM 1773 O O . ALA A 1 218 ? 25.581 10.230 0.687 1.00 83.94 218 ALA A O 1
ATOM 1774 N N . LEU A 1 219 ? 27.062 10.886 -0.869 1.00 87.75 219 LEU A N 1
ATOM 1775 C CA . LEU A 1 219 ? 27.732 11.866 -0.020 1.00 87.75 219 LEU A CA 1
ATOM 1776 C C . LEU A 1 219 ? 26.792 13.016 0.373 1.00 87.75 219 LEU A C 1
ATOM 1778 O O . LEU A 1 219 ? 26.762 13.398 1.544 1.00 87.75 219 LEU A O 1
ATOM 1782 N N . GLU A 1 220 ? 25.981 13.529 -0.555 1.00 87.81 220 GLU A N 1
ATOM 1783 C CA . GLU A 1 220 ? 24.954 14.533 -0.248 1.00 87.81 220 GLU A CA 1
ATOM 1784 C C . GLU A 1 220 ? 23.942 14.025 0.785 1.00 87.81 220 GLU A C 1
ATOM 1786 O O . GLU A 1 220 ? 23.623 14.738 1.741 1.00 87.81 220 GLU A O 1
ATOM 1791 N N . GLN A 1 221 ? 23.483 12.775 0.660 1.00 81.88 221 GLN A N 1
ATOM 1792 C CA . GLN A 1 221 ? 22.592 12.177 1.659 1.00 81.88 221 GLN A CA 1
ATOM 1793 C C . GLN A 1 221 ? 23.250 12.096 3.041 1.00 81.88 221 GLN A C 1
ATOM 1795 O O . GLN A 1 221 ? 22.613 12.427 4.045 1.00 81.88 221 GLN A O 1
ATOM 1800 N N . PHE A 1 222 ? 24.531 11.726 3.116 1.00 86.62 222 PHE A N 1
ATOM 1801 C CA . PHE A 1 222 ? 25.260 11.730 4.385 1.00 86.62 222 PHE A CA 1
ATOM 1802 C C . PHE A 1 222 ? 25.404 13.134 4.978 1.00 86.62 222 PHE A C 1
ATOM 1804 O O . PHE A 1 222 ? 25.263 13.292 6.192 1.00 86.62 222 PHE A O 1
ATOM 1811 N N . HIS A 1 223 ? 25.631 14.160 4.155 1.00 86.12 223 HIS A N 1
ATOM 1812 C CA . HIS A 1 223 ? 25.670 15.545 4.623 1.00 86.12 223 HIS A CA 1
ATOM 1813 C C . HIS A 1 223 ? 24.329 16.005 5.204 1.00 86.12 223 HIS A C 1
ATOM 1815 O O . HIS A 1 223 ? 24.322 16.660 6.247 1.00 86.12 223 HIS A O 1
ATOM 1821 N N . LEU A 1 224 ? 23.205 15.630 4.584 1.00 84.56 224 LEU A N 1
ATOM 1822 C CA . LEU A 1 224 ? 21.868 15.935 5.102 1.00 84.56 224 LEU A CA 1
ATOM 1823 C C . LEU A 1 224 ? 21.618 15.274 6.462 1.00 84.56 224 LEU A C 1
ATOM 1825 O O . LEU A 1 224 ? 21.167 15.944 7.389 1.00 84.56 224 LEU A O 1
ATOM 1829 N N . ILE A 1 225 ? 21.976 13.995 6.613 1.00 84.31 225 ILE A N 1
ATOM 1830 C CA . ILE A 1 225 ? 21.859 13.274 7.892 1.00 84.31 225 ILE A CA 1
ATOM 1831 C C . ILE A 1 225 ? 22.742 13.926 8.964 1.00 84.31 225 ILE A C 1
ATOM 1833 O O . ILE A 1 225 ? 22.294 14.155 10.086 1.00 84.31 225 ILE A O 1
ATOM 1837 N N . ALA A 1 226 ? 23.990 14.262 8.629 1.00 84.44 226 ALA A N 1
ATOM 1838 C CA . ALA A 1 226 ? 24.911 14.902 9.565 1.00 84.44 226 ALA A CA 1
ATOM 1839 C C . ALA A 1 226 ? 24.416 16.290 10.012 1.00 84.44 226 ALA A C 1
ATOM 1841 O O . ALA A 1 226 ? 24.547 16.641 11.186 1.00 84.44 226 ALA A O 1
ATOM 1842 N N . ALA A 1 227 ? 23.821 17.065 9.101 1.00 83.25 227 ALA A N 1
ATOM 1843 C CA . ALA A 1 227 ? 23.217 18.354 9.418 1.00 83.25 227 ALA A CA 1
ATOM 1844 C C . ALA A 1 227 ? 21.992 18.205 10.337 1.00 83.25 227 ALA A C 1
ATOM 1846 O O . ALA A 1 227 ? 21.867 18.958 11.302 1.00 83.25 227 ALA A O 1
ATOM 1847 N N . ASP A 1 228 ? 21.133 17.214 10.085 1.00 79.38 228 ASP A N 1
ATOM 1848 C CA . ASP A 1 228 ? 19.946 16.931 10.904 1.00 79.38 228 ASP A CA 1
ATOM 1849 C C . ASP A 1 228 ? 20.327 16.477 12.328 1.00 79.38 228 ASP A C 1
ATOM 1851 O O . ASP A 1 228 ? 19.811 16.989 13.325 1.00 79.38 228 ASP A O 1
ATOM 1855 N N . MET A 1 229 ? 21.341 15.612 12.451 1.00 72.88 229 MET A N 1
ATOM 1856 C CA . MET A 1 229 ? 21.903 15.201 13.746 1.00 72.88 229 MET A CA 1
ATOM 1857 C C . MET A 1 229 ? 22.581 16.359 14.498 1.00 72.88 229 MET A C 1
ATOM 1859 O O . MET A 1 229 ? 22.493 16.453 15.728 1.00 72.88 229 MET A O 1
ATOM 1863 N N . GLY A 1 230 ? 23.254 17.259 13.774 1.00 70.88 230 GLY A N 1
ATOM 1864 C CA . GLY A 1 230 ? 23.858 18.467 14.337 1.00 70.88 230 GLY A CA 1
ATOM 1865 C C . GLY A 1 230 ? 22.812 19.468 14.837 1.00 70.88 230 GLY A C 1
ATOM 1866 O O . GLY A 1 230 ? 22.981 20.048 15.910 1.00 70.88 230 GLY A O 1
ATOM 1867 N N . ALA A 1 231 ? 21.702 19.621 14.110 1.00 61.16 231 ALA A N 1
ATOM 1868 C CA . ALA A 1 231 ? 20.581 20.472 14.499 1.00 61.16 231 ALA A CA 1
ATOM 1869 C C . ALA A 1 231 ? 19.843 19.935 15.738 1.00 61.16 231 ALA A C 1
ATOM 1871 O O . ALA A 1 231 ? 19.520 20.713 16.635 1.00 61.16 231 ALA A O 1
ATOM 1872 N N . GLN A 1 232 ? 19.649 18.615 15.847 1.00 53.78 232 GLN A N 1
ATOM 1873 C CA . GLN A 1 232 ? 19.099 17.987 17.059 1.00 53.78 232 GLN A CA 1
ATOM 1874 C C . GLN A 1 232 ? 20.015 18.141 18.280 1.00 53.78 232 GLN A C 1
ATOM 1876 O O . GLN A 1 232 ? 19.523 18.328 19.390 1.00 53.78 232 GLN A O 1
ATOM 1881 N N . SER A 1 233 ? 21.337 18.115 18.087 1.00 53.38 233 SER A N 1
ATOM 1882 C CA . SER A 1 233 ? 22.305 18.291 19.181 1.00 53.38 233 SER A CA 1
ATOM 1883 C C . SER A 1 233 ? 22.404 19.738 19.684 1.00 53.38 233 SER A C 1
ATOM 1885 O O . SER A 1 233 ? 22.816 19.952 20.817 1.00 53.38 233 SER A O 1
ATOM 1887 N N . ALA A 1 234 ? 22.032 20.729 18.866 1.00 53.12 234 ALA A N 1
ATOM 1888 C CA . ALA A 1 234 ? 22.019 22.148 19.240 1.00 53.12 234 ALA A CA 1
ATOM 1889 C C . ALA A 1 234 ? 20.682 22.618 19.854 1.00 53.12 234 ALA A C 1
ATOM 1891 O O . ALA A 1 234 ? 20.595 23.744 20.340 1.00 53.12 234 ALA A O 1
ATOM 1892 N N . ALA A 1 235 ? 19.641 21.780 19.800 1.00 49.38 235 ALA A N 1
ATOM 1893 C CA . ALA A 1 235 ? 18.304 22.062 20.327 1.00 49.38 235 ALA A CA 1
ATOM 1894 C C . ALA A 1 235 ? 18.045 21.478 21.736 1.00 49.38 235 ALA A C 1
ATOM 1896 O O . ALA A 1 235 ? 16.947 21.658 22.270 1.00 49.38 235 ALA A O 1
ATOM 1897 N N . LEU A 1 236 ? 19.034 20.790 22.322 1.00 42.03 236 LEU A N 1
ATOM 1898 C CA . LEU A 1 236 ? 19.074 20.306 23.712 1.00 42.03 236 LEU A CA 1
ATOM 1899 C C . LEU A 1 236 ? 19.946 21.224 24.576 1.00 42.03 236 LEU A C 1
ATOM 1901 O O . LEU A 1 236 ? 19.582 21.413 25.758 1.00 42.03 236 LEU A O 1
#

Sequence (236 aa):
MNSATIVQKLWNYCNVLRDDGMSYGDYVEQLTYLLFLKMADERSQPPWSQPSPIPLPKGFDWPSLLAKDGDALFEHYRHTLEKLGAEKGMIGLIFGKAQNKFSDPAKPASPTPWTNKLWIYDLRTNQHFTLKTNPLKREHLNEFVRLYNPANRHDRTATWSADTPEGRWRAYDYADLIARDKASLDIFWLKDDALADSDKLPPPDVIAQEIVDDLEAALEQFHLIAADMGAQSAAL

Secondary structure (DSSP, 8-state):
--HHHHHHHHHHHHHHHHHTT--HHHHHHHHHHHHHHHHHHHHHSTTT-PPPSS-S-TTSSHHHHHT--HHHHHHHHHHHHHHHHTSSTHHHHHSTT-----SS--PPP-SS-S--EEEEE--STT----SSSSPPPGGGGHHHHHHH-TT-TTS---S--SS-TT-SEEEEEHHHHHTSGGG------SPPHHHH-GGGSPPHHHHHHHHHHHHHHHHHHHHHHHHHHHHHHH--

Radius of gyration: 26.5 Å; chains: 1; bounding box: 60×43×66 Å

pLDDT: mean 83.2, std 10.84, range [42.03, 96.94]

=== Feature glossary ===
The features interleaved in this record are:

— What the protein is —

Sequence gives the chain of amino acids in standard one-letter code (A=alanine, C=cysteine, …, Y=tyrosine), read N→C. It is the only feature that is directly encoded by the gene; all structural features are derived from the folded form of this sequence.

Database cross-references. InterPro integrates a dozen domain/family signature databases into unified entries with residue-range hits. GO terms attach function/process/location labels with evidence codes. CATH codes position the fold in a four-level structural taxonomy. Organism is the NCBI-taxonomy species name.

— Where its atoms are —

Atomic coordinates in PDBx/mmCIF format — the same representation the Protein Data Bank distributes. Each line of the _atom_site loop places one backbone atom in Cartesian space (units: ångströms, origin: arbitrary).

The six renders are orthographic views along the three Cartesian axes in both directions. Representation (cartoon, sticks, or surface) and color scheme (sequence-rainbow or by-chain) vary across proteins so the training set covers all the common visualization conventions.

— Local backbone conformation —

Eight-state secondary structure (DSSP): H is the canonical α-helix, G the tighter 3₁₀-helix, I the wider π-helix; E/B are β-structure, T and S are turns and bends, and '-' is everything else. DSSP derives these from the pattern of main-chain N–H···O=C hydrogen bonds, not from the sequence.

P-SEA three-state annotation labels each residue as helix, strand, or coil based purely on the geometry of the Cα trace. It serves as a fallback when the full backbone (and thus DSSP) is unavailable.

The φ/ψ torsion pair specifies the backbone conformation at each residue. φ rotates about the N–Cα bond, ψ about the Cα–C bond. Steric clashes forbid most of the (φ, ψ) plane — the allowed regions (α-helix basin, β-sheet basin, left-handed helix) are the Ramachandran-allowed regions.

— Global shape and packing —

The geometric summary reports three shape descriptors. Rg (radius of gyration) measures how spread out the Cα atoms are about their centre of mass; compact globular proteins have small Rg, elongated or unfolded ones large. Cα contacts (<8 Å, |i−j|>4) count long-range residue pairs in spatial proximity — high for tightly packed folds, near zero for rods or random coil. The bounding-box extents give the protein's footprint along x, y, z in Å.

Solvent-accessible surface area (SASA) is the area in Å² traced out by the centre of a 1.4 Å probe sphere (a water molecule) rolled over the protein's van der Waals surface (Shrake–Rupley / Lee–Richards construction). Buried residues have near-zero SASA; fully exposed residues can exceed 200 Å². The total SASA scales roughly with the number of surface residues.

The contact map is a binary N×N matrix image: pixel (i, j) is dark where Cα_i and Cα_j are within 8 Å and |i−j|>4. Because the |i−j|>4 filter removes local helical contacts, off-diagonal stripes parallel to the main diagonal indicate parallel β-sheets; stripes perpendicular to it indicate antiparallel β-sheets. The Ramachandran plot scatters every residue's (φ, ψ) pair against the sterically allowed regions. The PAE heatmap renders the predicted-aligned-error matrix.

— Structural neighborhood —

3Di is Foldseek's structural alphabet. Each residue is assigned one of twenty discrete states based on how its Cα sits relative to its spatial (not sequential) neighbors. Aligning 3Di strings finds structural homologs roughly as well as full 3D superposition, but orders of magnitude faster.

Nearest PDB neighbors are the top structural matches found by Foldseek when searching this structure against the entire Protein Data Bank. Each hit reports a TM-score (0 to 1; >0.5 almost always implies the same fold) and an E-value. These are *structural* homologs — they may share no detectable sequence similarity.

— Confidence and disorder —

For AlphaFold models, the B-factor field carries pLDDT — the model's own estimate of local accuracy on a 0–100 scale. Regions with pLDDT<50 should be treated as essentially unmodeled; they often correspond to intrinsically disordered segments.

Crystallographic B-factors measure how much each atom's electron density is smeared out, in Å². They rise in mobile loops and surface residues and fall in the buried interior. In AlphaFold models this column is repurposed to hold pLDDT instead.

Predicted aligned error is AlphaFold's pairwise confidence. Unlike pLDDT (per-residue), PAE is per-residue-pair and captures whether two parts of the structure are correctly placed relative to each other. Units are ångströms of expected positional error.